Protein AF-A0A7C2DN35-F1 (afdb_monomer_lite)

Structure (mmCIF, N/CA/C/O backbone):
data_AF-A0A7C2DN35-F1
#
_entry.id   AF-A0A7C2DN35-F1
#
loop_
_atom_site.group_PDB
_atom_site.id
_atom_site.type_symbol
_atom_site.label_atom_id
_atom_site.label_alt_id
_atom_site.label_comp_id
_atom_site.label_asym_id
_atom_site.label_entity_id
_atom_site.label_seq_id
_atom_site.pdbx_PDB_ins_code
_atom_site.Cartn_x
_atom_site.Cartn_y
_atom_site.Cartn_z
_atom_site.occupancy
_atom_site.B_iso_or_equiv
_atom_site.auth_seq_id
_atom_site.auth_comp_id
_atom_site.auth_asym_id
_atom_site.auth_atom_id
_atom_site.pdbx_PDB_model_num
ATOM 1 N N . MET A 1 1 ? 2.350 -14.248 -41.687 1.00 39.69 1 MET A N 1
ATOM 2 C CA . MET A 1 1 ? 2.861 -15.627 -41.572 1.00 39.69 1 MET A CA 1
ATOM 3 C C . MET A 1 1 ? 2.164 -16.232 -40.367 1.00 39.69 1 MET A C 1
ATOM 5 O O . MET A 1 1 ? 2.491 -15.882 -39.244 1.00 39.69 1 MET A O 1
ATOM 9 N N . THR A 1 2 ? 1.083 -16.964 -40.611 1.00 34.59 2 THR A N 1
ATOM 10 C CA . THR A 1 2 ? 0.174 -17.483 -39.582 1.00 34.59 2 THR A CA 1
ATOM 11 C C . THR A 1 2 ? 0.666 -18.863 -39.174 1.00 34.59 2 THR A C 1
ATOM 13 O O . THR A 1 2 ? 0.793 -19.720 -40.046 1.00 34.59 2 THR A O 1
ATOM 16 N N . LEU A 1 3 ? 0.939 -19.092 -37.891 1.00 31.72 3 LEU A N 1
ATOM 17 C CA . LEU A 1 3 ? 1.198 -20.438 -37.389 1.00 31.72 3 LEU A CA 1
ATOM 18 C C . LEU A 1 3 ? 0.360 -20.682 -36.134 1.00 31.72 3 LEU A C 1
ATOM 20 O O . LEU A 1 3 ? 0.608 -20.112 -35.077 1.00 31.72 3 LEU A O 1
ATOM 24 N N . ALA A 1 4 ? -0.663 -21.513 -36.309 1.00 37.28 4 ALA A N 1
ATOM 25 C CA . ALA A 1 4 ? -1.450 -22.135 -35.261 1.00 37.28 4 ALA A CA 1
ATOM 26 C C . ALA A 1 4 ? -0.921 -23.559 -35.054 1.00 37.28 4 ALA A C 1
ATOM 28 O O . ALA A 1 4 ? -0.781 -24.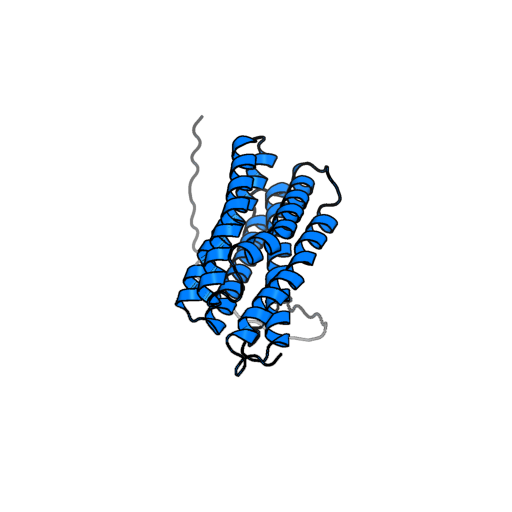285 -36.036 1.00 37.28 4 ALA A O 1
ATOM 29 N N . ILE A 1 5 ? -0.649 -23.962 -33.809 1.00 37.00 5 ILE A N 1
ATOM 30 C CA . ILE A 1 5 ? -0.391 -25.355 -33.392 1.00 37.00 5 ILE A CA 1
ATOM 31 C C . ILE A 1 5 ? -0.940 -25.459 -31.957 1.00 37.00 5 ILE A C 1
ATOM 33 O O . ILE A 1 5 ? -0.411 -24.827 -31.054 1.00 37.00 5 ILE A O 1
ATOM 37 N N . ALA A 1 6 ? -2.184 -25.904 -31.769 1.00 33.78 6 ALA A N 1
ATOM 38 C CA . ALA A 1 6 ? -2.652 -27.291 -31.640 1.00 33.78 6 ALA A CA 1
ATOM 39 C C . ALA A 1 6 ? -2.384 -27.903 -30.248 1.00 33.78 6 ALA A C 1
ATOM 41 O O . ALA A 1 6 ? -1.278 -28.302 -29.901 1.00 33.78 6 ALA A O 1
ATOM 42 N N . LEU A 1 7 ? -3.482 -27.960 -29.492 1.00 32.75 7 LEU A N 1
ATOM 43 C CA . LEU A 1 7 ? -3.724 -28.613 -28.210 1.00 32.75 7 LEU A CA 1
ATOM 44 C C . LEU A 1 7 ? -3.601 -30.144 -28.336 1.00 32.75 7 LEU A C 1
ATOM 46 O O . LEU A 1 7 ? -4.222 -30.730 -29.221 1.00 32.75 7 LEU A O 1
ATOM 50 N N . ALA A 1 8 ? -2.883 -30.795 -27.418 1.00 36.41 8 ALA A N 1
ATOM 51 C CA . ALA A 1 8 ? -2.932 -32.247 -27.244 1.00 36.41 8 ALA A CA 1
ATOM 52 C C . ALA A 1 8 ? -3.086 -32.596 -25.758 1.00 36.41 8 ALA A C 1
ATOM 54 O O . ALA A 1 8 ? -2.170 -32.438 -24.955 1.00 36.41 8 ALA A O 1
ATOM 55 N N . VAL A 1 9 ? -4.287 -33.061 -25.420 1.00 37.28 9 VAL A N 1
ATOM 56 C CA . VAL A 1 9 ? -4.646 -33.694 -24.150 1.00 37.28 9 VAL A CA 1
ATOM 57 C C . VAL A 1 9 ? -4.245 -35.165 -24.240 1.00 37.28 9 VAL A C 1
ATOM 59 O O . VAL A 1 9 ? -4.660 -35.850 -25.173 1.00 37.28 9 VAL A O 1
ATOM 62 N N . ALA A 1 10 ? -3.478 -35.666 -23.273 1.00 39.00 10 ALA A N 1
ATOM 63 C CA . ALA A 1 10 ? -3.228 -37.095 -23.113 1.00 39.00 10 ALA A CA 1
ATOM 64 C C . ALA A 1 10 ? -3.551 -37.516 -21.674 1.00 39.00 10 ALA A C 1
ATOM 66 O O . ALA A 1 10 ? -2.790 -37.282 -20.740 1.00 39.00 10 ALA A O 1
ATOM 67 N N . THR A 1 11 ? -4.717 -38.135 -21.513 1.00 36.72 11 THR A N 1
ATOM 68 C CA . THR A 1 11 ? -5.127 -38.893 -20.330 1.00 36.72 11 THR A CA 1
ATOM 69 C C . THR A 1 11 ? -4.455 -40.266 -20.345 1.00 36.72 11 THR A C 1
ATOM 71 O O . THR A 1 11 ? -4.638 -41.016 -21.305 1.00 36.72 11 THR A O 1
ATOM 74 N N . VAL A 1 12 ? -3.742 -40.634 -19.279 1.00 48.47 12 VAL A N 1
ATOM 75 C CA . VAL A 1 12 ? -3.287 -42.016 -19.050 1.00 48.47 12 VAL A CA 1
ATOM 76 C C . VAL A 1 12 ? -4.097 -42.610 -17.902 1.00 48.47 12 VAL A C 1
ATOM 78 O O . VAL A 1 12 ? -4.072 -42.108 -16.781 1.00 48.47 12 VAL A O 1
ATOM 81 N N . ALA A 1 13 ? -4.840 -43.669 -18.217 1.00 39.62 13 ALA A N 1
ATOM 82 C CA . ALA A 1 13 ? -5.620 -44.471 -17.286 1.00 39.62 13 ALA A CA 1
ATOM 83 C C . ALA A 1 13 ? -4.793 -45.646 -16.727 1.00 39.62 13 ALA A C 1
ATOM 85 O O . ALA A 1 13 ? -3.915 -46.190 -17.396 1.00 39.62 13 ALA A O 1
ATOM 86 N N . CYS A 1 14 ? -5.112 -46.023 -15.488 1.00 42.53 14 CYS A N 1
ATOM 87 C CA . CYS A 1 14 ? -4.499 -47.069 -14.672 1.00 42.53 14 CYS A CA 1
ATOM 88 C C . CYS A 1 14 ? -4.548 -48.479 -15.286 1.00 42.53 14 CYS A C 1
ATOM 90 O O . CYS A 1 14 ? -5.580 -48.876 -15.818 1.00 42.53 14 CYS A O 1
ATOM 92 N N . THR A 1 15 ? -3.513 -49.292 -15.039 1.00 46.72 15 THR A N 1
ATOM 93 C CA . THR A 1 15 ? -3.652 -50.745 -14.800 1.00 46.72 15 THR A CA 1
ATOM 94 C C . THR A 1 15 ? -2.605 -51.229 -13.784 1.00 46.72 15 THR A C 1
ATOM 96 O O . THR A 1 15 ? -1.533 -50.645 -13.647 1.00 46.72 15 THR A O 1
ATOM 99 N N . THR A 1 16 ? -2.968 -52.262 -13.023 1.00 46.28 16 THR A N 1
ATOM 100 C CA . THR A 1 16 ? -2.441 -52.631 -11.698 1.00 46.28 16 THR A CA 1
ATOM 101 C C . THR A 1 16 ? -1.697 -53.980 -11.698 1.00 46.28 16 THR A C 1
ATOM 103 O O . THR A 1 16 ? -2.095 -54.903 -12.401 1.00 46.28 16 THR A O 1
ATOM 106 N N . ASN A 1 17 ? -0.714 -54.084 -10.788 1.00 43.78 17 ASN A N 1
ATOM 107 C CA . ASN A 1 17 ? -0.115 -55.260 -10.120 1.00 43.78 17 ASN A CA 1
ATOM 108 C C . ASN A 1 17 ? 0.795 -56.250 -10.871 1.00 43.78 17 ASN A C 1
ATOM 110 O O . ASN A 1 17 ? 0.326 -57.031 -11.696 1.00 43.78 17 ASN A O 1
ATOM 114 N N . ARG A 1 18 ? 2.029 -56.407 -10.341 1.00 37.56 18 ARG A N 1
ATOM 115 C CA . ARG A 1 18 ? 2.554 -57.704 -9.848 1.00 37.56 18 ARG A CA 1
ATOM 116 C C . ARG A 1 18 ? 3.779 -57.552 -8.907 1.00 37.56 18 ARG A C 1
ATOM 118 O O . ARG A 1 18 ? 4.871 -57.263 -9.367 1.00 37.56 18 ARG A O 1
ATOM 125 N N . GLN A 1 19 ? 3.530 -57.787 -7.614 1.00 33.03 19 GLN A N 1
ATOM 126 C CA . GLN A 1 19 ? 4.278 -58.581 -6.611 1.00 33.03 19 GLN A CA 1
ATOM 127 C C . GLN A 1 19 ? 5.819 -58.475 -6.458 1.00 33.03 19 GLN A C 1
ATOM 129 O O . GLN A 1 19 ? 6.572 -58.907 -7.326 1.00 33.03 19 GLN A O 1
ATOM 134 N N . GLU A 1 20 ? 6.247 -58.032 -5.266 1.00 41.81 20 GLU A N 1
ATOM 135 C CA . GLU A 1 20 ? 7.616 -58.083 -4.706 1.00 41.81 20 GLU A CA 1
ATOM 136 C C . GLU A 1 20 ? 8.036 -59.480 -4.197 1.00 41.81 20 GLU A C 1
ATOM 138 O O . GLU A 1 20 ? 7.189 -60.356 -3.979 1.00 41.81 20 GLU A O 1
ATOM 143 N N . PRO A 1 21 ? 9.340 -59.647 -3.887 1.00 43.66 21 PRO A N 1
ATOM 144 C CA . PRO A 1 21 ? 9.711 -60.055 -2.526 1.00 43.66 21 PRO A CA 1
ATOM 145 C C . PRO A 1 21 ? 10.834 -59.205 -1.868 1.00 43.66 21 PRO A C 1
ATOM 147 O O . PRO A 1 21 ? 11.770 -58.765 -2.531 1.00 43.66 21 PRO A O 1
ATOM 150 N N . ALA A 1 22 ? 10.709 -59.042 -0.541 1.00 38.19 22 ALA A N 1
ATOM 151 C CA . ALA A 1 22 ? 11.622 -58.475 0.481 1.00 38.19 22 ALA A CA 1
ATOM 152 C C . ALA A 1 22 ? 12.998 -59.199 0.563 1.00 38.19 22 ALA A C 1
ATOM 154 O O . ALA A 1 22 ? 13.078 -60.338 0.109 1.00 38.19 22 ALA A O 1
ATOM 155 N N . GLU A 1 23 ? 14.126 -58.749 1.150 1.00 39.12 23 GLU A N 1
ATOM 156 C CA . GLU A 1 23 ? 14.655 -57.650 2.022 1.00 39.12 23 GLU A CA 1
ATOM 157 C C . GLU A 1 23 ? 16.230 -57.855 2.070 1.00 39.12 23 GLU A C 1
ATOM 159 O O . GLU A 1 23 ? 16.656 -58.790 1.380 1.00 39.12 23 GLU A O 1
ATOM 164 N N . PRO A 1 24 ? 17.149 -57.161 2.826 1.00 47.66 24 PRO A N 1
ATOM 165 C CA . PRO A 1 24 ? 16.999 -56.170 3.916 1.00 47.66 24 PRO A CA 1
ATOM 166 C C . PRO A 1 24 ? 17.965 -54.927 3.946 1.00 47.66 24 PRO A C 1
ATOM 168 O O . PRO A 1 24 ? 19.124 -54.980 3.552 1.00 47.66 24 PRO A O 1
ATOM 171 N N . THR A 1 25 ? 17.463 -53.851 4.573 1.00 40.34 25 THR A N 1
ATOM 172 C CA . THR A 1 25 ? 18.048 -52.906 5.572 1.00 40.34 25 THR A CA 1
ATOM 173 C C . THR A 1 25 ? 19.258 -51.946 5.347 1.00 40.34 25 THR A C 1
ATOM 175 O O . THR A 1 25 ? 20.335 -52.314 4.892 1.00 40.34 25 THR A O 1
ATOM 178 N N . MET A 1 26 ? 19.055 -50.736 5.915 1.00 38.28 26 MET A N 1
ATOM 179 C CA . MET A 1 26 ? 19.957 -49.656 6.391 1.00 38.28 26 MET A CA 1
ATOM 180 C C . MET A 1 26 ? 20.485 -48.579 5.420 1.00 38.28 26 MET A C 1
ATOM 182 O O . MET A 1 26 ? 21.446 -48.783 4.688 1.00 38.28 26 MET A O 1
ATOM 186 N N . GLY A 1 27 ? 19.972 -47.349 5.575 1.00 35.47 27 GLY A N 1
ATOM 187 C CA . GLY A 1 27 ? 20.627 -46.116 5.111 1.00 35.47 27 GLY A CA 1
ATOM 188 C C . GLY A 1 27 ? 19.701 -44.900 5.177 1.00 35.47 27 GLY A C 1
ATOM 189 O O . GLY A 1 27 ? 18.740 -44.829 4.425 1.00 35.47 27 GLY A O 1
ATOM 190 N N . GLY A 1 28 ? 19.953 -43.978 6.109 1.00 38.41 28 GLY A N 1
ATOM 191 C CA . GLY A 1 28 ? 19.084 -42.838 6.418 1.00 38.41 28 GLY A CA 1
ATOM 192 C C . GLY A 1 28 ? 19.007 -41.746 5.345 1.00 38.41 28 GLY A C 1
ATOM 193 O O . GLY A 1 28 ? 19.850 -41.652 4.458 1.00 38.41 28 GLY A O 1
ATOM 194 N N . GLY A 1 29 ? 18.008 -40.873 5.488 1.00 33.53 29 GLY A N 1
ATOM 195 C CA . GLY A 1 29 ? 17.899 -39.657 4.685 1.00 33.53 29 GLY A CA 1
ATOM 196 C C . GLY A 1 29 ? 16.502 -39.053 4.714 1.00 33.53 29 GLY A C 1
ATOM 197 O O . GLY A 1 29 ? 15.684 -39.352 3.852 1.00 33.53 29 GLY A O 1
ATOM 198 N N . MET A 1 30 ? 16.237 -38.206 5.711 1.00 48.53 30 MET A N 1
ATOM 199 C CA . MET A 1 30 ? 15.078 -37.311 5.763 1.00 48.53 30 MET A CA 1
ATOM 200 C C . MET A 1 30 ? 14.848 -36.627 4.404 1.00 48.53 30 MET A C 1
ATOM 202 O O . MET A 1 30 ? 15.672 -35.831 3.964 1.00 48.53 30 MET A O 1
ATOM 206 N N . THR A 1 31 ? 13.696 -36.874 3.783 1.00 41.03 31 THR A N 1
ATOM 207 C CA . THR A 1 31 ? 13.138 -36.030 2.716 1.00 41.03 31 THR A CA 1
ATOM 208 C C . THR A 1 31 ? 11.758 -35.553 3.152 1.00 41.03 31 THR A C 1
ATOM 210 O O . THR A 1 31 ? 10.723 -35.946 2.629 1.00 41.03 31 THR A O 1
ATOM 213 N N . GLY A 1 32 ? 11.750 -34.714 4.186 1.00 37.44 32 GLY A N 1
ATOM 214 C CA . GLY A 1 32 ? 10.645 -33.798 4.419 1.00 37.44 32 GLY A CA 1
ATOM 215 C C . GLY A 1 32 ? 10.948 -32.521 3.653 1.00 37.44 32 GLY A C 1
ATOM 216 O O . GLY A 1 32 ? 11.849 -31.778 4.035 1.00 37.44 32 GLY A O 1
ATOM 217 N N . THR A 1 33 ? 10.236 -32.278 2.558 1.00 44.12 33 THR A N 1
ATOM 218 C CA . THR A 1 33 ? 10.126 -30.939 1.975 1.00 44.12 33 THR A CA 1
ATOM 219 C C . THR A 1 33 ? 9.673 -29.997 3.095 1.00 44.12 33 THR A C 1
ATOM 221 O O . THR A 1 33 ? 8.678 -30.324 3.751 1.00 44.12 33 THR A O 1
ATOM 224 N N . PRO A 1 34 ? 10.350 -28.870 3.377 1.00 44.78 34 PRO A N 1
ATOM 225 C CA . PRO A 1 34 ? 9.808 -27.901 4.312 1.00 44.78 34 PRO A CA 1
ATOM 226 C C . PRO A 1 34 ? 8.532 -27.348 3.678 1.00 44.78 34 PRO A C 1
ATOM 228 O O . PRO A 1 34 ? 8.589 -26.602 2.702 1.00 44.78 34 PRO A O 1
ATOM 231 N N . GLY A 1 35 ? 7.376 -27.775 4.183 1.00 40.41 35 GLY A N 1
ATOM 232 C CA . GLY A 1 35 ? 6.135 -27.060 3.940 1.00 40.41 35 GLY A CA 1
ATOM 233 C C . GLY A 1 35 ? 6.315 -25.645 4.473 1.00 40.41 35 GLY A C 1
ATOM 234 O O . GLY A 1 35 ? 6.836 -25.471 5.578 1.00 40.41 35 GLY A O 1
ATOM 235 N N . ALA A 1 36 ? 5.933 -24.649 3.675 1.00 45.38 36 ALA A N 1
ATOM 236 C CA . ALA A 1 36 ? 5.800 -23.287 4.162 1.00 45.38 36 ALA A CA 1
ATOM 237 C C . ALA A 1 36 ? 4.999 -23.326 5.479 1.00 45.38 36 ALA A C 1
ATOM 239 O O . ALA A 1 36 ? 3.971 -24.014 5.529 1.00 45.38 36 ALA A O 1
ATOM 240 N N . PRO A 1 37 ? 5.481 -22.691 6.562 1.00 41.66 37 PRO A N 1
ATOM 241 C CA . PRO A 1 37 ? 4.726 -22.665 7.801 1.00 41.66 37 PRO A CA 1
ATOM 242 C C . PRO A 1 37 ? 3.348 -22.048 7.519 1.00 41.66 37 PRO A C 1
ATOM 244 O O . PRO A 1 37 ? 3.260 -21.103 6.731 1.00 41.66 37 PRO A O 1
ATOM 247 N N . PRO A 1 38 ? 2.267 -22.575 8.118 1.00 41.31 38 PRO A N 1
ATOM 248 C CA . PRO A 1 38 ? 0.965 -21.945 7.991 1.00 41.31 38 PRO A CA 1
ATOM 249 C C . PRO A 1 38 ? 1.078 -20.509 8.504 1.00 41.31 38 PRO A C 1
ATOM 251 O O . PRO A 1 38 ? 1.662 -20.284 9.571 1.00 41.31 38 PRO A O 1
ATOM 254 N N . ALA A 1 39 ? 0.523 -19.553 7.753 1.00 45.56 39 ALA A N 1
ATOM 255 C CA . ALA A 1 39 ? 0.281 -18.207 8.254 1.00 45.56 39 ALA A CA 1
ATOM 256 C C . ALA A 1 39 ? -0.478 -18.369 9.574 1.00 45.56 39 ALA A C 1
ATOM 258 O O . ALA A 1 39 ? -1.611 -18.851 9.608 1.00 45.56 39 ALA A O 1
ATOM 259 N N . THR A 1 40 ? 0.212 -18.125 10.684 1.00 43.09 40 THR A N 1
ATOM 260 C CA . THR A 1 40 ? -0.360 -18.347 12.005 1.00 43.09 40 THR A CA 1
ATOM 261 C C . THR A 1 40 ? -1.402 -17.257 12.169 1.00 43.09 40 THR A C 1
ATOM 263 O O . THR A 1 40 ? -1.048 -16.083 12.178 1.00 43.09 40 THR A O 1
ATOM 266 N N . SER A 1 41 ? -2.681 -17.630 12.221 1.00 49.09 41 SER A N 1
ATOM 267 C CA . SER A 1 41 ? -3.771 -16.692 12.475 1.00 49.09 41 SER A CA 1
ATOM 268 C C . SER A 1 41 ? -3.535 -16.072 13.849 1.00 49.09 41 SER A C 1
ATOM 270 O O . SER A 1 41 ? -3.797 -16.705 14.874 1.00 49.09 41 SER A O 1
ATOM 272 N N . VAL A 1 42 ? -2.944 -14.880 13.879 1.00 55.56 42 VAL A N 1
ATOM 273 C CA . VAL A 1 42 ? -2.728 -14.158 15.127 1.00 55.56 42 VAL A CA 1
ATOM 274 C C . VAL A 1 42 ? -4.105 -13.758 15.639 1.00 55.56 42 VAL A C 1
ATOM 276 O O . VAL A 1 42 ? -4.846 -13.074 14.935 1.00 55.56 42 VAL A O 1
ATOM 279 N N . ASP A 1 43 ? -4.470 -14.221 16.837 1.00 61.28 43 ASP A N 1
ATOM 280 C CA . ASP A 1 43 ? -5.707 -13.793 17.485 1.00 61.28 43 ASP A CA 1
ATOM 281 C C . ASP A 1 43 ? -5.563 -12.331 17.901 1.00 61.28 43 ASP A C 1
ATOM 283 O O . ASP A 1 43 ? -5.043 -11.994 18.971 1.00 61.28 43 ASP A O 1
ATOM 287 N N . LEU A 1 44 ? -6.014 -11.455 17.009 1.00 63.31 44 LEU A N 1
ATOM 288 C CA . LEU A 1 44 ? -5.970 -10.022 17.217 1.00 63.31 44 LEU A CA 1
ATOM 289 C C . LEU A 1 44 ? -6.808 -9.598 18.417 1.00 63.31 44 LEU A C 1
ATOM 291 O O . LEU A 1 44 ? -6.551 -8.526 18.938 1.00 63.31 44 LEU A O 1
ATOM 295 N N . ALA A 1 45 ? -7.745 -10.412 18.917 1.00 59.28 45 ALA A N 1
ATOM 296 C CA . ALA A 1 45 ? -8.578 -10.063 20.067 1.00 59.28 45 ALA A CA 1
ATOM 297 C C . ALA A 1 45 ? -7.818 -10.005 21.411 1.00 59.28 45 ALA A C 1
ATOM 299 O O . ALA A 1 45 ? -8.433 -9.727 22.440 1.00 59.28 45 ALA A O 1
ATOM 300 N N . SER A 1 46 ? -6.502 -10.246 21.428 1.00 57.19 46 SER A N 1
ATOM 301 C CA . SER A 1 46 ? -5.674 -10.279 22.637 1.00 57.19 46 SER A CA 1
ATOM 302 C C . SER A 1 46 ? -4.874 -8.982 22.877 1.00 57.19 46 SER A C 1
ATOM 304 O O . SER A 1 46 ? -3.663 -8.947 22.731 1.00 57.19 46 SER A O 1
ATOM 306 N N . GLY A 1 47 ? -5.515 -7.899 23.331 1.00 68.75 47 GLY A N 1
ATOM 307 C CA . GLY A 1 47 ? -4.809 -6.699 23.824 1.00 68.75 47 GLY A CA 1
ATOM 308 C C . GLY A 1 47 ? -4.183 -5.789 22.746 1.00 68.75 47 GLY A C 1
ATOM 309 O O . GLY A 1 47 ? -3.899 -6.198 21.621 1.00 68.75 47 GLY A O 1
ATOM 310 N N . GLY A 1 48 ? -3.949 -4.519 23.094 1.00 79.94 48 GLY A N 1
ATOM 311 C CA . GLY A 1 48 ? -3.407 -3.495 22.189 1.00 79.94 48 GLY A CA 1
ATOM 312 C C . GLY A 1 48 ? -2.003 -3.814 21.649 1.00 79.94 48 GLY A C 1
ATOM 313 O O . GLY A 1 48 ? -1.802 -3.762 20.433 1.00 79.94 48 GLY A O 1
ATOM 314 N N . PRO A 1 49 ? -1.035 -4.225 22.495 1.00 85.94 49 PRO A N 1
ATOM 315 C CA . PRO A 1 49 ? 0.308 -4.573 22.032 1.00 85.94 49 PRO A CA 1
ATOM 316 C C . PRO A 1 49 ? 0.364 -5.771 21.074 1.00 85.94 49 PRO A C 1
ATOM 318 O O . PRO A 1 49 ? 1.191 -5.768 20.162 1.00 85.94 49 PRO A O 1
ATOM 321 N N . ALA A 1 50 ? -0.491 -6.789 21.243 1.00 86.06 50 ALA A N 1
ATOM 322 C CA . ALA A 1 50 ? -0.494 -7.937 20.332 1.00 86.06 50 ALA A CA 1
ATOM 323 C C . ALA A 1 50 ? -1.108 -7.567 18.976 1.00 86.06 50 ALA A C 1
ATOM 325 O O . ALA A 1 50 ? -0.545 -7.923 17.942 1.00 86.06 50 ALA A O 1
ATOM 326 N N . LEU A 1 51 ? -2.193 -6.779 18.971 1.00 88.25 51 LEU A N 1
ATOM 327 C CA . LEU A 1 51 ? -2.756 -6.199 17.748 1.00 88.25 51 LEU A CA 1
ATOM 328 C C . LEU A 1 51 ? -1.698 -5.390 16.985 1.00 88.25 51 LEU A C 1
ATOM 330 O O . LEU A 1 51 ? -1.511 -5.592 15.787 1.00 88.25 51 LEU A O 1
ATOM 334 N N . GLN A 1 52 ? -0.967 -4.512 17.677 1.00 91.19 52 GLN A N 1
ATOM 335 C CA . GLN A 1 52 ? 0.101 -3.715 17.071 1.00 91.19 52 GLN A CA 1
ATOM 336 C C . GLN A 1 52 ? 1.199 -4.594 16.459 1.00 91.19 52 GLN A C 1
ATOM 338 O O . GLN A 1 52 ? 1.634 -4.338 15.334 1.00 91.19 52 GLN A O 1
ATOM 343 N N . GLN A 1 53 ? 1.651 -5.631 17.171 1.00 92.88 53 GLN A N 1
ATOM 344 C CA . GLN A 1 53 ? 2.678 -6.556 16.677 1.00 92.88 53 GLN A CA 1
ATOM 345 C C . GLN A 1 53 ? 2.205 -7.324 15.443 1.00 92.88 53 GLN A C 1
ATOM 347 O O . GLN A 1 53 ? 2.945 -7.439 14.467 1.00 92.88 53 GLN A O 1
ATOM 352 N N . ALA A 1 54 ? 0.966 -7.806 15.461 1.00 92.12 54 ALA A N 1
ATOM 353 C CA . ALA A 1 54 ? 0.386 -8.546 14.354 1.00 92.12 54 ALA A CA 1
ATOM 354 C C . ALA A 1 54 ? 0.200 -7.674 13.106 1.00 92.12 54 ALA A C 1
ATOM 356 O O . ALA A 1 54 ? 0.604 -8.069 12.015 1.00 92.12 54 ALA A O 1
ATOM 357 N N . LEU A 1 55 ? -0.339 -6.460 13.271 1.00 94.94 55 LEU A N 1
ATOM 358 C CA . LEU A 1 55 ? -0.448 -5.487 12.183 1.00 94.94 55 LEU A CA 1
ATOM 359 C C . LEU A 1 55 ? 0.931 -5.112 11.639 1.00 94.94 55 LEU A C 1
ATOM 361 O O . LEU A 1 55 ? 1.102 -5.027 10.428 1.00 94.94 55 LEU A O 1
ATOM 365 N N . THR A 1 56 ? 1.928 -4.939 12.512 1.00 96.88 56 THR A N 1
ATOM 366 C CA . THR A 1 56 ? 3.307 -4.668 12.084 1.00 96.88 56 THR A CA 1
ATOM 367 C C . THR A 1 56 ? 3.838 -5.802 11.213 1.00 96.88 56 THR A C 1
ATOM 369 O O . THR A 1 56 ? 4.360 -5.534 10.135 1.00 96.88 56 THR A O 1
ATOM 372 N N . ALA A 1 57 ? 3.681 -7.054 11.650 1.00 97.06 57 ALA A N 1
ATOM 373 C CA . ALA A 1 57 ? 4.140 -8.217 10.900 1.00 97.06 57 ALA A CA 1
ATOM 374 C C . ALA A 1 57 ? 3.463 -8.308 9.525 1.00 97.06 57 ALA A C 1
ATOM 376 O O . ALA A 1 57 ? 4.160 -8.399 8.517 1.00 97.06 57 ALA A O 1
ATOM 377 N N . LEU A 1 58 ? 2.130 -8.203 9.478 1.00 98.06 58 LEU A N 1
ATOM 378 C CA . LEU A 1 58 ? 1.374 -8.283 8.228 1.00 98.06 58 LEU A CA 1
ATOM 379 C C . LEU A 1 58 ? 1.749 -7.165 7.253 1.00 98.06 58 LEU A C 1
ATOM 381 O O . LEU A 1 58 ? 1.976 -7.446 6.082 1.00 98.06 58 LEU A O 1
ATOM 385 N N . LEU A 1 59 ? 1.851 -5.920 7.726 1.00 97.88 59 LEU A N 1
ATOM 386 C CA . LEU A 1 59 ? 2.175 -4.766 6.886 1.00 97.88 59 LEU A CA 1
ATOM 387 C C . LEU A 1 59 ? 3.629 -4.794 6.391 1.00 97.88 59 LEU A C 1
ATOM 389 O O . LEU A 1 59 ? 3.893 -4.464 5.238 1.00 97.88 59 LEU A O 1
ATOM 393 N N . GLN A 1 60 ? 4.585 -5.209 7.227 1.00 98.25 60 GLN A N 1
ATOM 394 C CA . GLN A 1 60 ? 5.974 -5.377 6.785 1.00 98.25 60 GLN A CA 1
ATOM 395 C C . GLN A 1 60 ? 6.110 -6.497 5.760 1.00 98.25 60 GLN A C 1
ATOM 397 O O . GLN A 1 60 ? 6.787 -6.324 4.749 1.00 98.25 60 GLN A O 1
ATOM 402 N N . GLU A 1 61 ? 5.465 -7.635 6.011 1.00 98.25 61 GLU A N 1
ATOM 403 C CA . GLU A 1 61 ? 5.434 -8.742 5.062 1.00 98.25 61 GLU A CA 1
ATOM 404 C C . GLU A 1 61 ? 4.789 -8.312 3.740 1.00 98.25 61 GLU A C 1
ATOM 406 O O . GLU A 1 61 ? 5.340 -8.614 2.685 1.00 98.25 61 GLU A O 1
ATOM 411 N N . HIS A 1 62 ? 3.704 -7.533 3.789 1.00 98.19 62 HIS A N 1
ATOM 412 C CA . HIS A 1 62 ? 3.067 -6.952 2.610 1.00 98.19 62 HIS A CA 1
ATOM 413 C C . HIS A 1 62 ? 4.061 -6.172 1.746 1.00 98.19 62 HIS A C 1
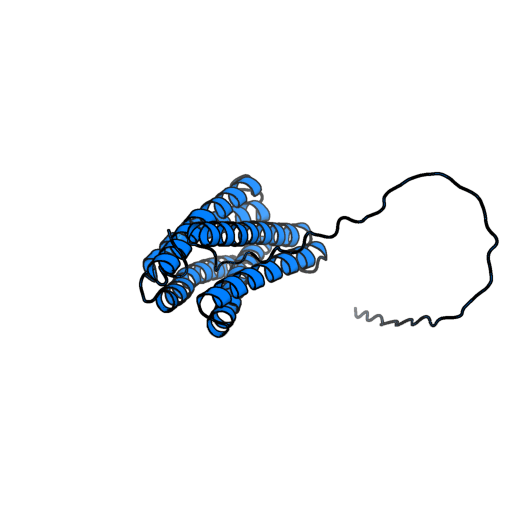ATOM 415 O O . HIS A 1 62 ? 4.158 -6.408 0.542 1.00 98.19 62 HIS A O 1
ATOM 421 N N . GLU A 1 63 ? 4.839 -5.281 2.368 1.00 98.38 63 GLU A N 1
ATOM 422 C CA . GLU A 1 63 ? 5.809 -4.454 1.652 1.00 98.38 63 GLU A CA 1
ATOM 423 C C . GLU A 1 63 ? 6.932 -5.293 1.037 1.00 98.38 63 GLU A C 1
ATOM 425 O O . GLU A 1 63 ? 7.262 -5.138 -0.140 1.00 98.38 63 GLU A O 1
ATOM 430 N N . TYR A 1 64 ? 7.482 -6.252 1.786 1.00 98.56 64 TYR A N 1
ATOM 431 C CA . TYR A 1 64 ? 8.510 -7.138 1.243 1.00 98.56 64 TYR A CA 1
ATOM 432 C C . TYR A 1 64 ? 7.979 -8.017 0.104 1.00 98.56 64 TYR A C 1
ATOM 434 O O . TYR A 1 64 ? 8.665 -8.174 -0.907 1.00 98.56 64 TYR A O 1
ATOM 442 N N . LEU A 1 65 ? 6.763 -8.559 0.220 1.00 98.50 65 LEU A N 1
ATOM 443 C CA . LEU A 1 65 ? 6.128 -9.345 -0.840 1.00 98.50 65 LEU A CA 1
ATOM 444 C C . LEU A 1 65 ? 5.858 -8.498 -2.089 1.00 98.50 65 LEU A C 1
ATOM 446 O O . LEU A 1 65 ? 6.091 -8.973 -3.203 1.00 98.50 65 LEU A O 1
ATOM 450 N N . ALA A 1 66 ? 5.457 -7.235 -1.924 1.00 97.62 66 ALA A N 1
ATOM 451 C CA . ALA A 1 66 ? 5.304 -6.293 -3.028 1.00 97.62 66 ALA A CA 1
ATOM 452 C C . ALA A 1 66 ? 6.643 -6.023 -3.734 1.00 97.62 66 ALA A C 1
ATOM 454 O O . ALA A 1 66 ? 6.728 -6.135 -4.959 1.00 97.62 66 ALA A O 1
ATOM 455 N N . GLY A 1 67 ? 7.714 -5.763 -2.977 1.00 97.31 67 GLY A N 1
ATOM 456 C CA . GLY A 1 67 ? 9.061 -5.590 -3.526 1.00 97.31 67 GLY A CA 1
ATOM 457 C C . GLY A 1 67 ? 9.584 -6.836 -4.254 1.00 97.31 67 GLY A C 1
ATOM 458 O O . GLY A 1 67 ? 10.201 -6.727 -5.321 1.00 97.31 67 GLY A O 1
ATOM 459 N N . ILE A 1 68 ? 9.293 -8.034 -3.731 1.00 97.94 68 ILE A N 1
ATOM 460 C CA . ILE A 1 68 ? 9.609 -9.305 -4.396 1.00 97.94 68 ILE A CA 1
ATOM 461 C C . ILE A 1 68 ? 8.825 -9.417 -5.706 1.00 97.94 68 ILE A C 1
ATOM 463 O O . ILE A 1 68 ? 9.433 -9.695 -6.737 1.00 97.94 68 ILE A O 1
ATOM 467 N N . ALA A 1 69 ? 7.514 -9.163 -5.704 1.00 97.31 69 ALA A N 1
ATOM 468 C CA . ALA A 1 69 ? 6.690 -9.229 -6.909 1.00 97.31 69 ALA A CA 1
ATOM 469 C C . ALA A 1 69 ? 7.176 -8.251 -7.992 1.00 97.31 69 ALA A C 1
ATOM 471 O O . ALA A 1 69 ? 7.333 -8.654 -9.145 1.00 97.31 69 ALA A O 1
ATOM 472 N N . VAL A 1 70 ? 7.510 -7.007 -7.630 1.00 96.44 70 VAL A N 1
ATOM 473 C CA . VAL A 1 70 ? 8.131 -6.029 -8.544 1.00 96.44 70 VAL A CA 1
ATOM 474 C C . VAL A 1 70 ? 9.436 -6.578 -9.118 1.00 96.44 70 VAL A C 1
ATOM 476 O O . VAL A 1 70 ? 9.607 -6.615 -10.336 1.00 96.44 70 VAL A O 1
ATOM 479 N N . SER A 1 71 ? 10.337 -7.060 -8.260 1.00 96.25 71 SER A N 1
ATOM 480 C CA . SER A 1 71 ? 11.646 -7.574 -8.679 1.00 96.25 71 SER A CA 1
ATOM 481 C C . SER A 1 71 ? 11.519 -8.775 -9.619 1.00 96.25 71 SER A C 1
ATOM 483 O O . SER A 1 71 ? 12.202 -8.832 -10.641 1.00 96.25 71 SER A O 1
ATOM 485 N N . GLN A 1 72 ? 10.614 -9.715 -9.324 1.00 97.06 72 GLN A N 1
ATOM 486 C CA . GLN A 1 72 ? 10.348 -10.859 -10.200 1.00 97.06 72 GLN A CA 1
ATOM 487 C C . GLN A 1 72 ? 9.698 -10.427 -11.517 1.00 97.06 72 GLN A C 1
ATOM 489 O O . GLN A 1 72 ? 10.065 -10.945 -12.571 1.00 97.06 72 GLN A O 1
ATOM 494 N N . GLY A 1 73 ? 8.777 -9.462 -11.478 1.00 95.19 73 GLY A N 1
ATOM 495 C CA . GLY A 1 73 ? 8.126 -8.918 -12.667 1.00 95.19 73 GLY A CA 1
ATOM 496 C C . GLY A 1 73 ? 9.110 -8.233 -13.615 1.00 95.19 73 GLY A C 1
ATOM 497 O O . GLY A 1 73 ? 9.029 -8.437 -14.824 1.00 95.19 73 GLY A O 1
ATOM 498 N N . VAL A 1 74 ? 10.071 -7.478 -13.077 1.00 95.56 74 VAL A N 1
ATOM 499 C CA . VAL A 1 74 ? 11.122 -6.810 -13.861 1.00 95.56 74 VAL A CA 1
ATOM 500 C C . VAL A 1 74 ? 12.150 -7.813 -14.388 1.00 95.56 74 VAL A C 1
ATOM 502 O O . VAL A 1 74 ? 12.494 -7.771 -15.566 1.00 95.56 74 VAL A O 1
ATOM 505 N N . ALA A 1 75 ? 12.624 -8.737 -13.546 1.00 95.88 75 ALA A N 1
ATOM 506 C CA . ALA A 1 75 ? 13.691 -9.667 -13.917 1.00 95.88 75 ALA A CA 1
ATOM 507 C C . ALA A 1 75 ? 13.228 -10.802 -14.846 1.00 95.88 75 ALA A C 1
ATOM 509 O O . ALA A 1 75 ? 13.983 -11.224 -15.720 1.00 95.88 75 ALA A O 1
ATOM 510 N N . ASN A 1 76 ? 12.006 -11.312 -14.654 1.00 96.25 76 ASN A N 1
ATOM 511 C CA . ASN A 1 76 ? 11.508 -12.510 -15.339 1.00 96.25 76 ASN A CA 1
ATOM 512 C C . ASN A 1 76 ? 10.268 -12.254 -16.213 1.00 96.25 76 ASN A C 1
ATOM 514 O O . ASN A 1 76 ? 9.896 -13.118 -17.005 1.00 96.25 76 ASN A O 1
ATOM 518 N N . GLY A 1 77 ? 9.632 -11.084 -16.099 1.00 92.88 77 GLY A N 1
ATOM 519 C CA . GLY A 1 77 ? 8.380 -10.752 -16.782 1.00 92.88 77 GLY A CA 1
ATOM 520 C C . GLY A 1 77 ? 7.126 -11.117 -15.976 1.00 92.88 77 GLY A C 1
ATOM 521 O O . GLY A 1 77 ? 7.137 -12.019 -15.135 1.00 92.88 77 GLY A O 1
ATOM 522 N N . LEU A 1 78 ? 6.018 -10.424 -16.263 1.00 90.56 78 LEU A N 1
ATOM 523 C CA . LEU A 1 78 ? 4.735 -10.566 -15.549 1.00 90.56 78 LEU A CA 1
ATOM 524 C C . LEU A 1 78 ? 4.009 -11.896 -15.819 1.00 90.56 78 LEU A C 1
ATOM 526 O O . LEU A 1 78 ? 3.144 -12.290 -15.048 1.00 90.56 78 LEU A O 1
ATOM 530 N N . ASP A 1 79 ? 4.371 -12.610 -16.885 1.00 92.12 79 ASP A N 1
ATOM 531 C CA . ASP A 1 79 ? 3.816 -13.938 -17.186 1.00 92.12 79 ASP A CA 1
ATOM 532 C C . ASP A 1 79 ? 4.667 -15.079 -16.596 1.00 92.12 79 ASP A C 1
ATOM 534 O O . ASP A 1 79 ? 4.370 -16.256 -16.804 1.00 92.12 79 ASP A O 1
ATOM 538 N N . SER A 1 80 ? 5.751 -14.752 -15.880 1.00 97.12 80 SER A N 1
ATOM 539 C CA . SER A 1 80 ? 6.666 -15.755 -15.333 1.00 97.12 80 SER A CA 1
ATOM 540 C C . SER A 1 80 ? 6.075 -16.489 -14.121 1.00 97.12 80 SER A C 1
ATOM 542 O O . SER A 1 80 ? 5.383 -15.874 -13.302 1.00 97.12 80 SER A O 1
ATOM 544 N N . PRO A 1 81 ? 6.403 -17.781 -13.926 1.00 98.00 81 PRO A N 1
ATOM 545 C CA . PRO A 1 81 ? 6.025 -18.512 -12.715 1.00 98.00 81 PRO A CA 1
ATOM 546 C C . PRO A 1 81 ? 6.519 -17.847 -11.421 1.00 98.00 81 PRO A C 1
ATOM 548 O O . PRO A 1 81 ? 5.854 -17.921 -10.393 1.00 98.00 81 PRO A O 1
ATOM 551 N N . GLN A 1 82 ? 7.675 -17.179 -11.462 1.00 97.88 82 GLN A N 1
ATOM 552 C CA . GLN A 1 82 ? 8.263 -16.474 -10.322 1.00 97.88 82 GLN A CA 1
ATOM 553 C C . GLN A 1 82 ? 7.429 -15.257 -9.925 1.00 97.88 82 GLN A C 1
ATOM 555 O O . GLN A 1 82 ? 7.166 -15.057 -8.740 1.00 97.88 82 GLN A O 1
ATOM 560 N N . PHE A 1 83 ? 6.997 -14.459 -10.907 1.00 96.44 83 PHE A N 1
ATOM 561 C CA . PHE A 1 83 ? 6.087 -13.349 -10.651 1.00 96.44 83 PHE A CA 1
ATOM 562 C C . PHE A 1 83 ? 4.741 -13.853 -10.131 1.00 96.44 83 PHE A C 1
ATOM 564 O O . PHE A 1 83 ? 4.249 -13.327 -9.141 1.00 96.44 83 PHE A O 1
ATOM 571 N N . GLN A 1 84 ? 4.172 -14.893 -10.748 1.00 97.00 84 GLN A N 1
ATOM 572 C CA . GLN A 1 84 ? 2.886 -15.456 -10.325 1.00 97.00 84 GLN A CA 1
ATOM 573 C C . GLN A 1 84 ? 2.926 -15.953 -8.877 1.00 97.00 84 GLN A C 1
ATOM 575 O O . GLN A 1 84 ? 2.042 -15.607 -8.100 1.00 97.00 84 GLN A O 1
ATOM 580 N N . ALA A 1 85 ? 3.978 -16.678 -8.487 1.00 98.25 85 ALA A N 1
ATOM 581 C CA . ALA A 1 85 ? 4.155 -17.128 -7.108 1.00 98.25 85 ALA A CA 1
ATOM 582 C C . ALA A 1 85 ? 4.305 -15.954 -6.121 1.00 98.25 85 ALA A C 1
ATOM 584 O O . ALA A 1 85 ? 3.735 -15.982 -5.032 1.00 98.25 85 ALA A O 1
ATOM 585 N N . ALA A 1 86 ? 5.040 -14.902 -6.497 1.00 97.62 86 ALA A N 1
ATOM 586 C CA . ALA A 1 86 ? 5.175 -13.704 -5.668 1.00 97.62 86 ALA A CA 1
ATOM 587 C C . ALA A 1 86 ? 3.850 -12.928 -5.539 1.00 97.62 86 ALA A C 1
ATOM 589 O O . ALA A 1 86 ? 3.507 -12.472 -4.451 1.00 97.62 86 ALA A O 1
ATOM 590 N N . ALA A 1 87 ? 3.091 -12.809 -6.630 1.00 96.19 87 ALA A N 1
ATOM 591 C CA . ALA A 1 87 ? 1.784 -12.163 -6.649 1.00 96.19 87 ALA A CA 1
ATOM 592 C C . ALA A 1 87 ? 0.742 -12.947 -5.833 1.00 96.19 87 ALA A C 1
ATOM 594 O O . ALA A 1 87 ? -0.059 -12.339 -5.130 1.00 96.19 87 ALA A O 1
ATOM 595 N N . GLU A 1 88 ? 0.775 -14.282 -5.880 1.00 97.81 88 GLU A N 1
ATOM 596 C CA . GLU A 1 88 ? -0.073 -15.142 -5.050 1.00 97.81 88 GLU A CA 1
ATOM 597 C C . GLU A 1 88 ? 0.235 -14.956 -3.560 1.00 97.81 88 GLU A C 1
ATOM 599 O O . GLU A 1 88 ? -0.682 -14.761 -2.765 1.00 97.81 88 GLU A O 1
ATOM 604 N N . ALA A 1 89 ? 1.518 -14.939 -3.181 1.00 98.44 89 ALA A N 1
ATOM 605 C CA . ALA A 1 89 ? 1.922 -14.686 -1.800 1.00 98.44 89 ALA A CA 1
ATOM 606 C C . ALA A 1 89 ? 1.482 -13.291 -1.320 1.00 98.44 89 ALA A C 1
ATOM 608 O O . ALA A 1 89 ? 0.927 -13.162 -0.228 1.00 98.44 89 ALA A O 1
ATOM 609 N N . LEU A 1 90 ? 1.664 -12.258 -2.152 1.00 98.19 90 LEU A N 1
ATOM 610 C CA . LEU A 1 90 ? 1.179 -10.906 -1.865 1.00 98.19 90 LEU A CA 1
ATOM 611 C C . LEU A 1 90 ? -0.346 -10.879 -1.685 1.00 98.19 90 LEU A C 1
ATOM 613 O O . LEU A 1 90 ? -0.832 -10.299 -0.719 1.00 98.19 90 LEU A O 1
ATOM 617 N N . GLY A 1 91 ? -1.095 -11.547 -2.566 1.00 97.38 91 GLY A N 1
ATOM 618 C CA . GLY A 1 91 ? -2.552 -11.656 -2.469 1.00 97.38 91 GLY A CA 1
ATOM 619 C C . GLY A 1 91 ? -3.016 -12.382 -1.203 1.00 97.38 91 GLY A C 1
ATOM 620 O O . GLY A 1 91 ? -3.960 -11.943 -0.550 1.00 97.38 91 GLY A O 1
ATOM 621 N N . ALA A 1 92 ? -2.322 -13.447 -0.797 1.00 98.25 92 ALA A N 1
ATOM 622 C CA . ALA A 1 92 ? -2.606 -14.142 0.458 1.00 98.25 92 ALA A CA 1
ATOM 623 C C . ALA A 1 92 ? -2.377 -13.236 1.682 1.00 98.25 92 ALA A C 1
ATOM 625 O O . ALA A 1 92 ? -3.187 -13.232 2.609 1.00 98.25 92 ALA A O 1
ATOM 626 N N . ASN A 1 93 ? -1.320 -12.420 1.675 1.00 98.50 93 ASN A N 1
ATOM 627 C CA . ASN A 1 93 ? -1.084 -11.435 2.729 1.00 98.50 93 ASN A CA 1
ATOM 628 C C . ASN A 1 93 ? -2.128 -10.291 2.705 1.00 98.50 93 ASN A C 1
ATOM 630 O O . ASN A 1 93 ? -2.616 -9.900 3.765 1.00 98.50 93 ASN A O 1
ATOM 634 N N . SER A 1 94 ? -2.559 -9.815 1.527 1.00 97.94 94 SER A N 1
ATOM 635 C CA . SER A 1 94 ? -3.694 -8.882 1.395 1.00 97.94 94 SER A CA 1
ATOM 636 C C . SER A 1 94 ? -4.977 -9.439 2.012 1.00 97.94 94 SER A C 1
ATOM 638 O O . SER A 1 94 ? -5.689 -8.714 2.709 1.00 97.94 94 SER A O 1
ATOM 640 N N . GLN A 1 95 ? -5.260 -10.728 1.801 1.00 97.81 95 GLN A N 1
ATOM 641 C CA . GLN A 1 95 ? -6.391 -11.399 2.438 1.00 97.81 95 GLN A CA 1
ATOM 642 C C . GLN A 1 95 ? -6.221 -11.449 3.962 1.00 97.81 95 GLN A C 1
ATOM 644 O O . GLN A 1 95 ? -7.158 -11.122 4.681 1.00 97.81 95 GLN A O 1
ATOM 649 N N . ALA A 1 96 ? -5.027 -11.766 4.467 1.00 97.25 96 ALA A N 1
ATOM 650 C CA . ALA A 1 96 ? -4.765 -11.771 5.907 1.00 97.25 96 ALA A CA 1
ATOM 651 C C . ALA A 1 96 ? -4.953 -10.381 6.551 1.00 97.25 96 ALA A C 1
ATOM 653 O O . ALA A 1 96 ? -5.468 -10.278 7.664 1.00 97.25 96 ALA A O 1
ATOM 654 N N . LEU A 1 97 ? -4.600 -9.299 5.848 1.00 96.56 97 LEU A N 1
ATOM 655 C CA . LEU A 1 97 ? -4.910 -7.929 6.273 1.00 96.56 97 LEU A CA 1
ATOM 656 C C . LEU A 1 97 ? -6.424 -7.650 6.270 1.00 96.56 97 LEU A C 1
ATOM 658 O O . LEU A 1 97 ? -6.934 -7.021 7.195 1.00 96.56 97 LEU A O 1
ATOM 662 N N . ALA A 1 98 ? -7.159 -8.134 5.267 1.00 96.38 98 ALA A N 1
ATOM 663 C CA . ALA A 1 98 ? -8.615 -8.004 5.227 1.00 96.38 98 ALA A CA 1
ATOM 664 C C . ALA A 1 98 ? -9.297 -8.770 6.375 1.00 96.38 98 ALA A C 1
ATOM 666 O O . ALA A 1 98 ? -10.212 -8.243 7.010 1.00 96.38 98 ALA A O 1
ATOM 667 N N . ASP A 1 99 ? -8.811 -9.971 6.691 1.00 95.25 99 ASP A N 1
ATOM 668 C CA . ASP A 1 99 ? -9.284 -10.788 7.812 1.00 95.25 99 ASP A CA 1
ATOM 669 C C . ASP A 1 99 ? -8.968 -10.115 9.157 1.00 95.25 99 ASP A C 1
ATOM 671 O O . ASP A 1 99 ? -9.795 -10.113 10.073 1.00 95.25 99 ASP A O 1
ATOM 675 N N . ALA A 1 100 ? -7.803 -9.465 9.262 1.00 93.44 100 ALA A N 1
ATOM 676 C CA . ALA A 1 100 ? -7.447 -8.650 10.417 1.00 93.44 100 ALA A CA 1
ATOM 677 C C . ALA A 1 100 ? -8.452 -7.508 10.633 1.00 93.44 100 ALA A C 1
ATOM 679 O O . ALA A 1 100 ? -8.967 -7.345 11.741 1.00 93.44 100 ALA A O 1
ATOM 680 N N . VAL A 1 101 ? -8.796 -6.767 9.575 1.00 94.06 101 VAL A N 1
ATOM 681 C CA . VAL A 1 101 ? -9.835 -5.723 9.618 1.00 94.06 101 VAL A CA 1
ATOM 682 C C . VAL A 1 101 ? -11.199 -6.310 9.995 1.00 94.06 101 VAL A C 1
ATOM 684 O O . VAL A 1 101 ? -11.885 -5.754 10.857 1.00 94.06 101 VAL A O 1
ATOM 687 N N . ALA A 1 102 ? -11.578 -7.452 9.414 1.00 94.00 102 ALA A N 1
ATOM 688 C CA . ALA A 1 102 ? -12.839 -8.128 9.713 1.00 94.00 102 ALA A CA 1
ATOM 689 C C . ALA A 1 102 ? -12.941 -8.567 11.183 1.00 94.00 102 ALA A C 1
ATOM 691 O O . ALA A 1 102 ? -14.003 -8.451 11.790 1.00 94.00 102 ALA A O 1
ATOM 692 N N . SER A 1 103 ? -11.840 -9.006 11.796 1.00 91.75 103 SER A N 1
ATOM 693 C CA . SER A 1 103 ? -11.824 -9.414 13.210 1.00 91.75 103 SER A CA 1
ATOM 694 C C . SER A 1 103 ? -12.162 -8.270 14.184 1.00 91.75 103 SER A C 1
ATOM 696 O O . SER A 1 103 ? -12.689 -8.501 15.283 1.00 91.75 103 SER A O 1
ATOM 698 N N . VAL A 1 104 ? -11.884 -7.026 13.777 1.00 92.38 104 VAL A N 1
ATOM 699 C CA . VAL A 1 104 ? -12.137 -5.816 14.566 1.00 92.38 104 VAL A CA 1
ATOM 700 C C . VAL A 1 104 ? -13.520 -5.248 14.245 1.00 92.38 104 VAL A C 1
ATOM 702 O O . VAL A 1 104 ? -14.317 -5.042 15.161 1.00 92.38 104 VAL A O 1
ATOM 705 N N . TYR A 1 105 ? -13.810 -5.046 12.955 1.00 93.94 105 TYR A N 1
ATOM 706 C CA . TYR A 1 105 ? -14.949 -4.260 12.459 1.00 93.94 105 TYR A CA 1
ATOM 707 C C . TYR A 1 105 ? -16.052 -5.080 11.763 1.00 93.94 105 TYR A C 1
ATOM 709 O O . TYR A 1 105 ? -17.057 -4.519 11.327 1.00 93.94 105 TYR A O 1
ATOM 717 N N . GLY A 1 106 ? -15.897 -6.402 11.672 1.00 93.94 106 GLY A N 1
ATOM 718 C CA . GLY A 1 106 ? -16.839 -7.325 11.034 1.00 93.94 106 GLY A CA 1
ATOM 719 C C . GLY A 1 106 ? -16.594 -7.554 9.537 1.00 93.94 106 GLY A C 1
ATOM 720 O O . GLY A 1 106 ? -15.887 -6.800 8.866 1.00 93.94 106 GLY A O 1
ATOM 721 N N . ASP A 1 107 ? -17.220 -8.603 8.999 1.00 95.50 107 ASP A N 1
ATOM 722 C CA . ASP A 1 107 ? -16.985 -9.118 7.640 1.00 95.50 107 ASP A CA 1
ATOM 723 C C . ASP A 1 107 ? -17.146 -8.071 6.530 1.00 95.50 107 ASP A C 1
ATOM 725 O O . ASP A 1 107 ? -16.392 -8.072 5.558 1.00 95.50 107 ASP A O 1
ATOM 729 N N . GLU A 1 108 ? -18.119 -7.166 6.653 1.00 94.69 108 GLU A N 1
ATOM 730 C CA . GLU A 1 108 ? -18.365 -6.135 5.638 1.00 94.69 108 GLU A CA 1
ATOM 731 C C . GLU A 1 108 ? -17.210 -5.128 5.549 1.00 94.69 108 GLU A C 1
ATOM 733 O O . GLU A 1 108 ? -16.863 -4.689 4.452 1.00 94.69 108 GLU A O 1
ATOM 738 N N . ALA A 1 109 ? -16.552 -4.820 6.673 1.00 94.69 109 ALA A N 1
ATOM 739 C CA . ALA A 1 109 ? -15.369 -3.965 6.679 1.00 94.69 109 ALA A CA 1
ATOM 740 C C . ALA A 1 109 ? -14.173 -4.659 6.011 1.00 94.69 109 ALA A C 1
ATOM 742 O O . ALA A 1 109 ? -13.486 -4.039 5.200 1.00 94.69 109 ALA A O 1
ATOM 743 N N . GLY A 1 110 ? -13.959 -5.953 6.279 1.00 94.94 110 GLY A N 1
ATOM 744 C CA . GLY A 1 110 ? -12.922 -6.741 5.601 1.00 94.94 110 GLY A CA 1
ATOM 745 C C . GLY A 1 110 ? -13.144 -6.824 4.086 1.00 94.94 110 GLY A C 1
ATOM 746 O O . GLY A 1 110 ? -12.227 -6.575 3.302 1.00 94.94 110 GLY A O 1
ATOM 747 N N . LYS A 1 111 ? -14.389 -7.072 3.655 1.00 95.88 111 LYS A N 1
ATOM 748 C CA . LYS A 1 111 ? -14.774 -7.078 2.231 1.00 95.88 111 LYS A CA 1
ATOM 749 C C . LYS A 1 111 ? -14.593 -5.720 1.557 1.00 95.88 111 LYS A C 1
ATOM 751 O O . LYS A 1 111 ? -14.273 -5.679 0.374 1.00 95.88 111 LYS A O 1
ATOM 756 N N . ALA A 1 112 ? -14.808 -4.621 2.278 1.00 94.81 112 ALA A N 1
ATOM 757 C CA . ALA A 1 112 ? -14.573 -3.275 1.762 1.00 94.81 112 ALA A CA 1
ATOM 758 C C . ALA A 1 112 ? -13.075 -2.922 1.698 1.00 94.81 112 ALA A C 1
ATOM 760 O O . ALA A 1 112 ? -12.657 -2.201 0.793 1.00 94.81 112 ALA A O 1
ATOM 761 N N . PHE A 1 113 ? -12.267 -3.450 2.621 1.00 95.44 113 PHE A N 1
ATOM 762 C CA . PHE A 1 113 ? -10.823 -3.223 2.671 1.00 95.44 113 PHE A CA 1
ATOM 763 C C . PHE A 1 113 ? -10.074 -3.899 1.516 1.00 95.44 113 PHE A C 1
ATOM 765 O O . PHE A 1 113 ? -9.229 -3.263 0.885 1.00 95.44 113 PHE A O 1
ATOM 772 N N . LEU A 1 114 ? -10.368 -5.170 1.219 1.00 95.00 114 LEU A N 1
ATOM 773 C CA . LEU A 1 114 ? -9.576 -5.951 0.259 1.00 95.00 114 LEU A CA 1
ATOM 774 C C . LEU A 1 114 ? -9.460 -5.282 -1.132 1.00 95.00 114 LEU A C 1
ATOM 776 O O . LEU A 1 114 ? -8.334 -5.110 -1.600 1.00 95.00 114 LEU A O 1
ATOM 780 N N . PRO A 1 115 ? -10.544 -4.787 -1.766 1.00 94.69 115 PRO A N 1
ATOM 781 C CA . PRO A 1 115 ? -10.443 -4.096 -3.051 1.00 94.69 115 PRO A CA 1
ATOM 782 C C . PRO A 1 115 ? -9.634 -2.793 -2.999 1.00 94.69 115 PRO A C 1
ATOM 784 O O . PRO A 1 115 ? -9.056 -2.392 -4.010 1.00 94.69 115 PRO A O 1
ATOM 787 N N . LEU A 1 116 ? -9.588 -2.104 -1.849 1.00 93.44 116 LEU A N 1
ATOM 788 C CA . LEU A 1 116 ? -8.733 -0.925 -1.670 1.00 93.44 116 LEU A CA 1
ATOM 789 C C . LEU A 1 116 ? -7.255 -1.334 -1.670 1.00 93.44 116 LEU A C 1
ATOM 791 O O . LEU A 1 116 ? -6.460 -0.711 -2.374 1.00 93.44 116 LEU A O 1
ATOM 795 N N . CYS A 1 117 ? -6.926 -2.412 -0.954 1.00 92.69 117 CYS A N 1
ATOM 796 C CA . CYS A 1 117 ? -5.584 -2.990 -0.899 1.00 92.69 117 CYS A CA 1
ATOM 797 C C . CYS A 1 117 ? -5.106 -3.458 -2.293 1.00 92.69 117 CYS A C 1
ATOM 799 O O . CYS A 1 117 ? -4.028 -3.115 -2.773 1.00 92.69 117 CYS A O 1
ATOM 801 N N . GLU A 1 118 ? -5.948 -4.185 -3.025 1.00 93.81 118 GLU A N 1
ATOM 802 C CA . GLU A 1 118 ? -5.610 -4.648 -4.378 1.00 93.81 118 GLU A CA 1
ATOM 803 C C . GLU A 1 118 ? -5.422 -3.482 -5.366 1.00 93.81 118 GLU A C 1
ATOM 805 O O . GLU A 1 118 ? -4.550 -3.516 -6.243 1.00 93.81 118 GLU A O 1
ATOM 810 N N . LYS A 1 119 ? -6.212 -2.411 -5.213 1.00 94.62 119 LYS A N 1
ATOM 811 C CA . LYS A 1 119 ? -6.136 -1.215 -6.059 1.00 94.62 119 LYS A CA 1
ATOM 812 C C . LYS A 1 119 ? -4.787 -0.501 -5.914 1.00 94.62 119 LYS A C 1
ATOM 814 O O . LYS A 1 119 ? -4.230 -0.101 -6.940 1.00 94.62 119 LYS A O 1
ATOM 819 N N . HIS A 1 120 ? -4.233 -0.357 -4.701 1.00 94.56 120 HIS A N 1
ATOM 820 C CA . HIS A 1 120 ? -2.923 0.296 -4.526 1.00 94.56 120 HIS A CA 1
ATOM 821 C C . HIS A 1 120 ? -1.775 -0.545 -5.080 1.00 94.56 120 HIS A C 1
ATOM 823 O O . HIS A 1 120 ? -0.895 0.009 -5.741 1.00 94.56 120 HIS A O 1
ATOM 829 N N . ILE A 1 121 ? -1.825 -1.873 -4.913 1.00 95.56 121 ILE A N 1
ATOM 830 C CA . ILE A 1 121 ? -0.858 -2.797 -5.528 1.00 95.56 121 ILE A CA 1
ATOM 831 C C . ILE A 1 121 ? -0.850 -2.597 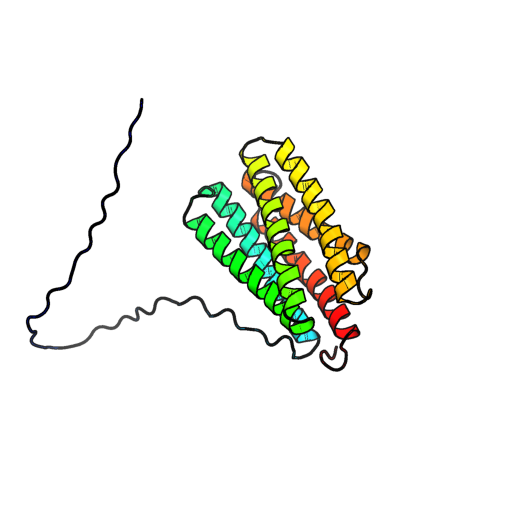-7.046 1.00 95.56 121 ILE A C 1
ATOM 833 O O . ILE A 1 121 ? 0.206 -2.423 -7.661 1.00 95.56 121 ILE A O 1
ATOM 837 N N . GLY A 1 122 ? -2.035 -2.534 -7.660 1.00 94.56 122 GLY A N 1
ATOM 838 C CA . GLY A 1 122 ? -2.177 -2.281 -9.091 1.00 94.56 122 GLY A CA 1
ATOM 839 C C . GLY A 1 122 ? -1.548 -0.959 -9.551 1.00 94.56 122 GLY A C 1
ATOM 840 O O . GLY A 1 122 ? -1.058 -0.870 -10.680 1.00 94.56 122 GLY A O 1
ATOM 841 N N . PHE A 1 123 ? -1.511 0.073 -8.704 1.00 97.81 123 PHE A N 1
ATOM 842 C CA . PHE A 1 123 ? -0.841 1.334 -9.033 1.00 97.81 123 PHE A CA 1
ATOM 843 C C . PHE A 1 123 ? 0.682 1.209 -9.021 1.00 97.81 123 PHE A C 1
ATOM 845 O O . PHE A 1 123 ? 1.316 1.701 -9.953 1.00 97.81 123 PHE A O 1
ATOM 852 N N . PHE A 1 124 ? 1.272 0.491 -8.065 1.00 97.00 124 PHE A N 1
ATOM 853 C CA . PHE A 1 124 ? 2.712 0.204 -8.080 1.00 97.00 124 PHE A CA 1
ATOM 854 C C . PHE A 1 124 ? 3.122 -0.673 -9.272 1.00 97.00 124 PHE A C 1
ATOM 856 O O . PHE A 1 124 ? 4.143 -0.412 -9.912 1.00 97.00 124 PHE A O 1
ATOM 863 N N . VAL A 1 125 ? 2.294 -1.653 -9.651 1.00 94.62 125 VAL A N 1
ATOM 864 C CA . VAL A 1 125 ? 2.514 -2.462 -10.865 1.00 94.62 125 VAL A CA 1
ATOM 865 C C . VAL A 1 125 ? 2.473 -1.590 -12.123 1.00 94.62 125 VAL A C 1
ATOM 867 O O . VAL A 1 125 ? 3.348 -1.699 -12.982 1.00 94.62 125 VAL A O 1
ATOM 870 N N . ASN A 1 126 ? 1.494 -0.689 -12.237 1.00 96.69 126 ASN A N 1
ATOM 871 C CA . ASN A 1 126 ? 1.406 0.232 -13.373 1.00 96.69 126 ASN A CA 1
ATOM 872 C C . ASN A 1 126 ? 2.571 1.227 -13.409 1.00 96.69 126 ASN A C 1
ATOM 874 O O . ASN A 1 126 ? 3.076 1.516 -14.492 1.00 96.69 126 ASN A O 1
ATOM 878 N N . TYR A 1 127 ? 3.027 1.710 -12.251 1.00 98.12 127 TYR A N 1
ATOM 879 C CA . TYR A 1 127 ? 4.218 2.550 -12.150 1.00 98.12 127 TYR A CA 1
ATOM 880 C C . TYR A 1 127 ? 5.459 1.807 -12.661 1.00 98.12 127 TYR A C 1
ATOM 882 O O . TYR A 1 127 ? 6.116 2.276 -13.590 1.00 98.12 127 TYR A O 1
ATOM 890 N N . THR A 1 128 ? 5.689 0.593 -12.151 1.00 96.75 128 THR A N 1
ATOM 891 C CA . THR A 1 128 ? 6.772 -0.307 -12.582 1.00 96.75 128 THR A CA 1
ATOM 892 C C . THR A 1 128 ? 6.736 -0.537 -14.093 1.00 96.75 128 THR A C 1
ATOM 894 O O . THR A 1 128 ? 7.746 -0.389 -14.778 1.00 96.75 128 THR A O 1
ATOM 897 N N . LYS A 1 129 ? 5.555 -0.851 -14.643 1.00 95.00 129 LYS A N 1
ATOM 898 C CA . LYS A 1 129 ? 5.359 -1.049 -16.084 1.00 95.00 129 LYS A CA 1
ATOM 899 C C . LYS A 1 129 ? 5.653 0.220 -16.880 1.00 95.00 129 LYS A C 1
ATOM 901 O O . LYS A 1 129 ? 6.281 0.133 -17.933 1.00 95.00 129 LYS A O 1
ATOM 906 N N . GLY A 1 130 ? 5.198 1.375 -16.397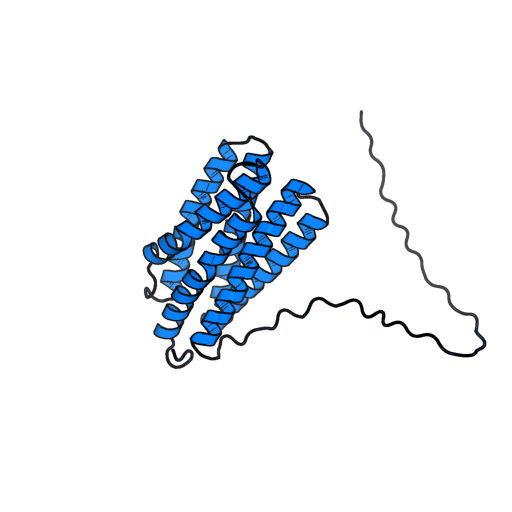 1.00 97.12 130 GLY A N 1
ATOM 907 C CA . GLY A 1 130 ? 5.458 2.672 -17.015 1.00 97.12 130 GLY A CA 1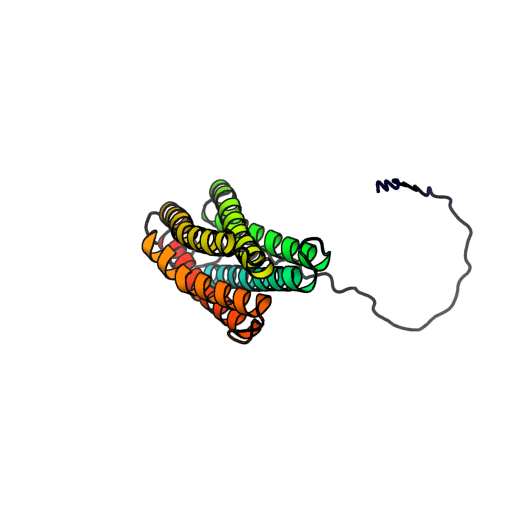
ATOM 908 C C . GLY A 1 130 ? 6.954 2.913 -17.177 1.00 97.12 130 GLY A C 1
ATOM 909 O O . GLY A 1 130 ? 7.416 3.128 -18.293 1.00 97.12 130 GLY A O 1
ATOM 910 N N . LEU A 1 131 ? 7.722 2.748 -16.099 1.00 96.62 131 LEU A N 1
ATOM 911 C CA . LEU A 1 131 ? 9.179 2.879 -16.137 1.00 96.62 131 LEU A CA 1
ATOM 912 C C . LEU A 1 131 ? 9.839 1.851 -17.063 1.00 96.62 131 LEU A C 1
ATOM 914 O O . LEU A 1 131 ? 10.619 2.219 -17.936 1.00 96.62 131 LEU A O 1
ATOM 918 N N . ALA A 1 132 ? 9.486 0.570 -16.926 1.00 94.81 132 ALA A N 1
ATOM 919 C CA . ALA A 1 132 ? 10.117 -0.514 -17.681 1.00 94.81 132 ALA A CA 1
ATOM 920 C C . ALA A 1 132 ? 9.855 -0.432 -19.196 1.00 94.81 132 ALA A C 1
ATOM 922 O O . ALA A 1 132 ? 10.603 -1.000 -19.989 1.00 94.81 132 ALA A O 1
ATOM 923 N N . THR A 1 133 ? 8.788 0.262 -19.608 1.00 95.12 133 THR A N 1
ATOM 924 C CA . THR A 1 133 ? 8.401 0.426 -21.019 1.00 95.12 133 THR A CA 1
ATOM 925 C C . THR A 1 133 ? 8.624 1.839 -21.565 1.00 95.12 133 THR A C 1
ATOM 927 O O . THR A 1 133 ? 8.357 2.072 -22.743 1.00 95.12 133 THR A O 1
ATOM 930 N N . GLY A 1 134 ? 9.123 2.775 -20.748 1.00 96.44 134 GLY A N 1
ATOM 931 C CA . GLY A 1 134 ? 9.283 4.184 -21.125 1.00 96.44 134 GLY A CA 1
ATOM 932 C C . GLY A 1 134 ? 7.960 4.943 -21.311 1.00 96.44 134 GLY A C 1
ATOM 933 O O . GLY A 1 134 ? 7.922 5.965 -21.996 1.00 96.44 134 GLY A O 1
ATOM 934 N N . ASP A 1 135 ? 6.859 4.448 -20.740 1.00 98.12 135 ASP A N 1
ATOM 935 C CA . ASP A 1 135 ? 5.564 5.131 -20.725 1.00 98.12 135 ASP A CA 1
ATOM 936 C C . ASP A 1 135 ? 5.470 6.070 -19.513 1.00 98.12 135 ASP A C 1
ATOM 938 O O . ASP A 1 135 ? 4.850 5.776 -18.482 1.00 98.12 135 ASP A O 1
ATOM 942 N N . ASP A 1 136 ? 6.075 7.251 -19.652 1.00 97.56 136 ASP A N 1
ATOM 943 C CA . ASP A 1 136 ? 6.062 8.269 -18.600 1.00 97.56 136 ASP A CA 1
ATOM 944 C C . ASP A 1 136 ? 4.644 8.744 -18.241 1.00 97.56 136 ASP A C 1
ATOM 946 O O . ASP A 1 136 ? 4.405 9.266 -17.147 1.00 97.56 136 ASP A O 1
ATOM 950 N N . ALA A 1 137 ? 3.685 8.641 -19.169 1.00 98.50 137 ALA A N 1
ATOM 951 C CA . ALA A 1 137 ? 2.308 9.041 -18.908 1.00 98.50 137 ALA A CA 1
ATOM 952 C C . ALA A 1 137 ? 1.641 8.063 -17.935 1.00 98.50 137 ALA A C 1
ATOM 954 O O . ALA A 1 137 ? 0.984 8.508 -16.987 1.00 98.50 137 ALA A O 1
ATOM 955 N N . LEU A 1 138 ? 1.863 6.759 -18.119 1.00 98.19 138 LEU A N 1
ATOM 956 C CA . LEU A 1 138 ? 1.426 5.725 -17.188 1.00 98.19 138 LEU A CA 1
ATOM 957 C C . LEU A 1 138 ? 2.114 5.864 -15.826 1.00 98.19 138 LEU A C 1
ATOM 959 O O . LEU A 1 138 ? 1.425 5.822 -14.803 1.00 98.19 138 LEU A O 1
ATOM 963 N N . ALA A 1 139 ? 3.429 6.101 -15.796 1.00 98.19 139 ALA A N 1
ATOM 964 C CA . ALA A 1 139 ? 4.165 6.306 -14.548 1.00 98.19 139 ALA A CA 1
ATOM 965 C C . ALA A 1 139 ? 3.609 7.509 -13.760 1.00 98.19 139 ALA A C 1
ATOM 967 O O . ALA A 1 139 ? 3.153 7.360 -12.624 1.00 98.19 139 ALA A O 1
ATOM 968 N N . ARG A 1 140 ? 3.506 8.691 -14.390 1.00 98.44 140 ARG A N 1
ATOM 969 C CA . ARG A 1 140 ? 2.945 9.898 -13.748 1.00 98.44 140 ARG A CA 1
ATOM 970 C C . ARG A 1 140 ? 1.497 9.722 -13.303 1.00 98.44 140 ARG A C 1
ATOM 972 O O . ARG A 1 140 ? 1.106 10.252 -12.264 1.00 98.44 140 ARG A O 1
ATOM 979 N N . ARG A 1 141 ? 0.675 9.015 -14.086 1.00 98.56 141 ARG A N 1
ATOM 980 C CA . ARG A 1 141 ? -0.706 8.708 -13.695 1.00 98.56 141 ARG A CA 1
ATOM 981 C C . ARG A 1 141 ? -0.729 7.833 -12.446 1.00 98.56 141 ARG A C 1
ATOM 983 O O . ARG A 1 141 ? -1.508 8.122 -11.546 1.00 98.56 141 ARG A O 1
ATOM 990 N N . SER A 1 142 ? 0.126 6.819 -12.380 1.00 98.56 142 SER A N 1
ATOM 991 C CA . SER A 1 142 ? 0.189 5.885 -11.254 1.00 98.56 142 SER A CA 1
ATOM 992 C C . SER A 1 142 ? 0.594 6.587 -9.957 1.00 98.56 142 SER A C 1
ATOM 994 O O . SER A 1 142 ? -0.060 6.386 -8.940 1.00 98.56 142 SER A O 1
ATOM 996 N N . VAL A 1 143 ? 1.560 7.515 -10.006 1.00 98.31 143 VAL A N 1
ATOM 997 C CA . VAL A 1 143 ? 1.922 8.358 -8.848 1.00 98.31 143 VAL A CA 1
ATOM 998 C C . VAL A 1 143 ? 0.730 9.186 -8.357 1.00 98.31 143 VAL A C 1
ATOM 1000 O O . VAL A 1 143 ? 0.438 9.202 -7.166 1.00 98.31 143 VAL A O 1
ATOM 1003 N N . LYS A 1 144 ? -0.032 9.818 -9.262 1.00 98.19 144 LYS A N 1
ATOM 1004 C CA . LYS A 1 144 ? -1.257 10.553 -8.885 1.00 98.19 144 LYS A CA 1
ATOM 1005 C C . LYS A 1 144 ? -2.341 9.647 -8.296 1.00 98.19 144 LYS A C 1
ATOM 1007 O O . LYS A 1 144 ? -3.131 10.086 -7.471 1.00 98.19 144 LYS A O 1
ATOM 1012 N N . GLN A 1 145 ? -2.418 8.400 -8.749 1.00 98.38 145 GLN A N 1
ATOM 1013 C CA . GLN A 1 145 ? -3.375 7.434 -8.218 1.00 98.38 145 GLN A CA 1
ATOM 1014 C C . GLN A 1 145 ? -2.971 6.925 -6.832 1.00 98.38 145 GLN A C 1
ATOM 1016 O O . GLN A 1 145 ? -3.850 6.744 -5.997 1.00 98.38 145 GLN A O 1
ATOM 1021 N N . LEU A 1 146 ? -1.672 6.754 -6.569 1.00 98.06 146 LEU A N 1
ATOM 1022 C CA . LEU A 1 146 ? -1.143 6.468 -5.232 1.00 98.06 146 LEU A CA 1
ATOM 1023 C C . LEU A 1 146 ? -1.383 7.643 -4.277 1.00 98.06 146 LEU A C 1
ATOM 1025 O O . LEU A 1 146 ? -1.783 7.435 -3.137 1.00 98.06 146 LEU A O 1
ATOM 1029 N N . ASP A 1 147 ? -1.213 8.876 -4.754 1.00 95.81 147 ASP A N 1
ATOM 1030 C CA . ASP A 1 147 ? -1.550 10.091 -4.008 1.00 95.81 147 ASP A CA 1
ATOM 1031 C C . ASP A 1 147 ? -3.028 10.115 -3.590 1.00 95.81 147 ASP A C 1
ATOM 1033 O O . ASP A 1 147 ? -3.332 10.202 -2.403 1.00 95.81 147 ASP A O 1
ATOM 1037 N N . ALA A 1 148 ? -3.939 9.915 -4.548 1.00 96.31 148 ALA A N 1
ATOM 1038 C CA . ALA A 1 148 ? -5.373 9.831 -4.279 1.00 96.31 148 ALA A CA 1
ATOM 1039 C C . ALA A 1 148 ? -5.743 8.639 -3.377 1.00 96.31 148 ALA A C 1
ATOM 1041 O O . ALA A 1 148 ? -6.618 8.762 -2.523 1.00 96.31 148 ALA A O 1
ATOM 1042 N N . TYR A 1 149 ? -5.064 7.497 -3.532 1.00 96.38 149 TYR A N 1
ATOM 1043 C CA . TYR A 1 149 ? -5.284 6.318 -2.695 1.00 96.38 149 TYR A CA 1
ATOM 1044 C C . TYR A 1 149 ? -5.047 6.611 -1.212 1.00 96.38 149 TYR A C 1
ATOM 1046 O O . TYR A 1 149 ? -5.828 6.155 -0.384 1.00 96.38 149 TYR A O 1
ATOM 1054 N N . ARG A 1 150 ? -4.025 7.404 -0.865 1.00 96.00 150 ARG A N 1
ATOM 1055 C CA . ARG A 1 150 ? -3.769 7.785 0.534 1.00 96.00 150 ARG A CA 1
ATOM 1056 C C . ARG A 1 150 ? -4.982 8.479 1.158 1.00 96.00 150 ARG A C 1
ATOM 1058 O O . ARG A 1 150 ? -5.309 8.210 2.310 1.00 96.00 150 ARG A O 1
ATOM 1065 N N . THR A 1 151 ? -5.676 9.320 0.390 1.00 95.81 151 THR A N 1
ATOM 1066 C CA . THR A 1 151 ? -6.921 9.976 0.817 1.00 95.81 151 THR A CA 1
ATOM 1067 C C . THR A 1 151 ? -8.105 9.007 0.861 1.00 95.81 151 THR A C 1
ATOM 1069 O O . THR A 1 151 ? -8.811 8.988 1.864 1.00 95.81 151 THR A O 1
ATOM 1072 N N . ASP A 1 152 ? -8.309 8.177 -0.171 1.00 95.44 152 ASP A N 1
ATOM 1073 C CA . ASP A 1 152 ? -9.382 7.162 -0.195 1.00 95.44 152 ASP A CA 1
ATOM 1074 C C . ASP A 1 152 ? -9.267 6.210 1.014 1.00 95.44 152 ASP A C 1
ATOM 1076 O O . ASP A 1 152 ? -10.249 5.925 1.702 1.00 95.44 152 ASP A O 1
ATOM 1080 N N . PHE A 1 153 ? -8.049 5.742 1.295 1.00 96.06 153 PHE A N 1
ATOM 1081 C CA . PHE A 1 153 ? -7.749 4.872 2.425 1.00 96.06 153 PHE A CA 1
ATOM 1082 C C . PHE A 1 153 ? -7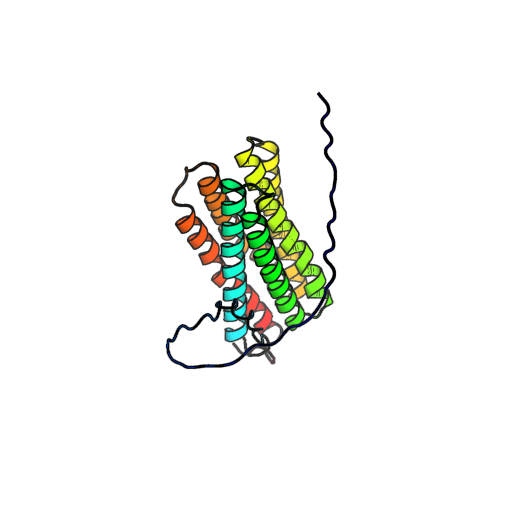.910 5.601 3.760 1.00 96.06 153 PHE A C 1
ATOM 1084 O O . PHE A 1 153 ? -8.486 5.052 4.697 1.00 96.06 153 PHE A O 1
ATOM 1091 N N . GLY A 1 154 ? -7.466 6.857 3.840 1.00 96.56 154 GLY A N 1
ATOM 1092 C CA . GLY A 1 154 ? -7.692 7.694 5.013 1.00 96.56 154 GLY A CA 1
ATOM 1093 C C . GLY A 1 154 ? -9.173 7.848 5.349 1.00 96.56 154 GLY A C 1
ATOM 1094 O O . GLY A 1 154 ? -9.541 7.671 6.506 1.00 96.56 154 GLY A O 1
ATOM 1095 N N . ALA A 1 155 ? -10.029 8.065 4.350 1.00 97.06 155 ALA A N 1
ATOM 1096 C CA . ALA A 1 155 ? -11.474 8.167 4.549 1.00 97.06 155 ALA A CA 1
ATOM 1097 C C . ALA A 1 155 ? -12.098 6.848 5.029 1.00 97.06 155 ALA A C 1
ATOM 1099 O O . ALA A 1 155 ? -12.983 6.853 5.887 1.00 97.06 155 ALA A O 1
ATOM 1100 N N . PHE A 1 156 ? -11.620 5.710 4.515 1.00 96.25 156 PHE A N 1
ATOM 1101 C CA . PHE A 1 156 ? -12.024 4.391 5.005 1.00 96.25 156 PHE A CA 1
ATOM 1102 C C . PHE A 1 156 ? -11.670 4.210 6.491 1.00 96.25 156 PHE A C 1
ATOM 1104 O O . PHE A 1 156 ? -12.528 3.825 7.287 1.00 96.25 156 PHE A O 1
ATOM 1111 N N . ILE A 1 157 ? -10.433 4.536 6.881 1.00 96.62 157 ILE A N 1
ATOM 1112 C CA . ILE A 1 157 ? -9.967 4.416 8.270 1.00 96.62 157 ILE A CA 1
ATOM 1113 C C . ILE A 1 157 ? -10.681 5.404 9.199 1.00 96.62 157 ILE A C 1
ATOM 1115 O O . ILE A 1 157 ? -11.077 5.023 10.300 1.00 96.62 157 ILE A O 1
ATOM 1119 N N . GLU A 1 158 ? -10.898 6.646 8.768 1.00 97.44 158 GLU A N 1
ATOM 1120 C CA . GLU A 1 158 ? -11.637 7.648 9.542 1.00 97.44 158 GLU A CA 1
ATOM 1121 C C . GLU A 1 158 ? -13.067 7.187 9.822 1.00 97.44 158 GLU A C 1
ATOM 1123 O O . GLU A 1 158 ? -13.531 7.251 10.961 1.00 97.44 158 GLU A O 1
ATOM 1128 N N . SER A 1 159 ? -13.741 6.641 8.805 1.00 96.56 159 SER A N 1
ATOM 1129 C CA . SER A 1 159 ? -15.075 6.070 8.968 1.00 96.56 159 SER A CA 1
ATOM 1130 C C . SER A 1 159 ? -15.082 4.872 9.921 1.00 96.56 159 SER A C 1
ATOM 1132 O O . SER A 1 159 ? -16.005 4.757 10.723 1.00 96.56 159 SER A O 1
ATOM 1134 N N . ALA A 1 160 ? -14.098 3.971 9.833 1.00 95.69 160 ALA A N 1
ATOM 1135 C CA . ALA A 1 160 ? -14.037 2.773 10.674 1.00 95.69 160 ALA A CA 1
ATOM 1136 C C . ALA A 1 160 ? -13.737 3.108 12.147 1.00 95.69 160 ALA A C 1
ATOM 1138 O O . ALA A 1 160 ? -14.357 2.560 13.056 1.00 95.69 160 ALA A O 1
ATOM 1139 N N . THR A 1 161 ? -12.820 4.050 12.372 1.00 95.50 161 THR A N 1
ATOM 1140 C CA . THR A 1 161 ? -12.346 4.447 13.709 1.00 95.50 161 THR A CA 1
ATOM 1141 C C . THR A 1 161 ? -13.206 5.527 14.377 1.00 95.50 161 THR A C 1
ATOM 1143 O O . THR A 1 161 ? -12.861 6.015 15.458 1.00 95.50 161 THR A O 1
ATOM 1146 N N . GLU A 1 162 ? -14.318 5.920 13.745 1.00 96.25 162 GLU A N 1
ATOM 1147 C CA . GLU A 1 162 ? -15.212 7.003 14.186 1.00 96.25 162 GLU A CA 1
ATOM 1148 C C . GLU A 1 162 ? -14.470 8.338 14.403 1.00 96.25 162 GLU A C 1
ATOM 1150 O O . GLU A 1 162 ? -14.741 9.074 15.353 1.00 96.25 162 GLU A O 1
ATOM 1155 N N . GLY A 1 163 ? -13.507 8.655 13.534 1.00 96.31 163 GLY A N 1
ATOM 1156 C CA . GLY A 1 163 ? -12.765 9.918 13.581 1.00 96.31 163 GLY A CA 1
ATOM 1157 C C . GLY A 1 163 ? -11.552 9.950 14.514 1.00 96.31 163 GLY A C 1
ATOM 1158 O O . GLY A 1 163 ? -10.919 10.997 14.632 1.00 96.31 163 GLY A O 1
ATOM 1159 N N . ARG A 1 164 ? -11.188 8.834 15.161 1.00 96.31 164 ARG A N 1
ATOM 1160 C CA . ARG A 1 164 ? -9.972 8.760 16.002 1.00 96.31 164 ARG A CA 1
ATOM 1161 C C . ARG A 1 164 ? -8.683 8.910 15.197 1.00 96.31 164 ARG A C 1
ATOM 1163 O O . ARG A 1 164 ? -7.694 9.418 15.719 1.00 96.31 164 ARG A O 1
ATOM 1170 N N . LEU A 1 165 ? -8.709 8.492 13.934 1.00 96.38 165 LEU A N 1
ATOM 1171 C CA . LEU A 1 165 ? -7.722 8.863 12.926 1.00 96.38 165 LEU A CA 1
ATOM 1172 C C . LEU A 1 165 ? -8.431 9.625 11.817 1.00 96.38 165 LEU A C 1
ATOM 1174 O O . LEU A 1 165 ? -9.329 9.084 11.180 1.00 96.38 165 LEU A O 1
ATOM 1178 N N . THR A 1 166 ? -8.027 10.865 11.567 1.00 97.56 166 THR A N 1
ATOM 1179 C CA . THR A 1 166 ? -8.585 11.643 10.459 1.00 97.56 166 THR A CA 1
ATOM 1180 C C . THR A 1 166 ? -8.016 11.172 9.123 1.00 97.56 166 THR A C 1
ATOM 1182 O O . THR A 1 166 ? -6.894 10.658 9.052 1.00 97.56 166 THR A O 1
ATOM 1185 N N . THR A 1 167 ? -8.749 11.416 8.033 1.00 97.62 167 THR A N 1
ATOM 1186 C CA . THR A 1 167 ? -8.266 11.158 6.669 1.00 97.62 167 THR A CA 1
ATOM 1187 C C . THR A 1 167 ? -6.887 11.776 6.426 1.00 97.62 167 THR A C 1
ATOM 1189 O O . THR A 1 167 ? -6.013 11.131 5.849 1.00 97.62 167 THR A O 1
ATOM 1192 N N . GLU A 1 168 ? -6.674 13.012 6.888 1.00 97.25 168 GLU A N 1
ATOM 1193 C CA . GLU A 1 168 ? -5.406 13.735 6.737 1.00 97.25 168 GLU A CA 1
ATOM 1194 C C . GLU A 1 168 ? -4.265 13.048 7.496 1.00 97.25 168 GLU A C 1
ATOM 1196 O O . GLU A 1 168 ? -3.209 12.805 6.914 1.00 97.25 168 GLU A O 1
ATOM 1201 N N . GLN A 1 169 ? -4.491 12.647 8.753 1.00 96.44 169 GLN A N 1
ATOM 1202 C CA . GLN A 1 169 ? -3.485 11.944 9.557 1.00 96.44 169 GLN A CA 1
ATOM 1203 C C . GLN A 1 169 ? -3.045 10.633 8.901 1.00 96.44 169 GLN A C 1
ATOM 1205 O O . GLN A 1 169 ? -1.852 10.331 8.855 1.00 96.44 169 GLN A O 1
ATOM 1210 N N . VAL A 1 170 ? -3.994 9.861 8.368 1.00 96.44 170 VAL A N 1
ATOM 1211 C CA . VAL A 1 170 ? -3.696 8.594 7.687 1.00 96.44 170 VAL A CA 1
ATOM 1212 C C . VAL A 1 170 ? -2.960 8.844 6.370 1.00 96.44 170 VAL A C 1
ATOM 1214 O O . VAL A 1 170 ? -1.954 8.190 6.090 1.00 96.44 170 VAL A O 1
ATOM 1217 N N . ALA A 1 171 ? -3.414 9.812 5.571 1.00 96.75 171 ALA A N 1
ATOM 1218 C CA . ALA A 1 171 ? -2.787 10.131 4.293 1.00 96.75 171 ALA A CA 1
ATOM 1219 C C . ALA A 1 171 ? -1.344 10.645 4.458 1.00 96.75 171 ALA A C 1
ATOM 1221 O O . ALA A 1 171 ? -0.467 10.312 3.650 1.00 96.75 171 ALA A O 1
ATOM 1222 N N . ASP A 1 172 ? -1.089 11.424 5.510 1.00 95.69 172 ASP A N 1
ATOM 1223 C CA . ASP A 1 172 ? 0.241 11.902 5.880 1.00 95.69 172 ASP A CA 1
ATOM 1224 C C . ASP A 1 172 ? 1.140 10.778 6.391 1.00 95.69 172 ASP A C 1
ATOM 1226 O O . ASP A 1 172 ? 2.305 10.707 5.993 1.00 95.69 172 ASP A O 1
ATOM 1230 N N . ALA A 1 173 ? 0.605 9.873 7.216 1.00 93.81 173 ALA A N 1
ATOM 1231 C CA . ALA A 1 173 ? 1.344 8.716 7.717 1.00 93.81 173 ALA A CA 1
ATOM 1232 C C . ALA A 1 173 ? 1.777 7.760 6.590 1.00 93.81 173 ALA A C 1
ATOM 1234 O O . ALA A 1 173 ? 2.842 7.150 6.674 1.00 93.81 173 ALA A O 1
ATOM 1235 N N . LEU A 1 174 ? 0.986 7.657 5.516 1.00 95.94 174 LEU A N 1
ATOM 1236 C CA . LEU A 1 174 ? 1.287 6.811 4.356 1.00 95.94 174 LEU A CA 1
ATOM 1237 C C . LEU A 1 174 ? 2.255 7.440 3.349 1.00 95.94 174 LEU A C 1
ATOM 1239 O O . LEU A 1 174 ? 2.828 6.718 2.534 1.00 95.94 174 LEU A O 1
ATOM 1243 N N . ARG A 1 175 ? 2.450 8.764 3.371 1.00 96.56 175 ARG A N 1
ATOM 1244 C CA . ARG A 1 175 ? 3.336 9.464 2.425 1.00 96.56 175 ARG A CA 1
ATOM 1245 C C . ARG A 1 175 ? 4.756 8.876 2.360 1.00 96.56 175 ARG A C 1
ATOM 1247 O O . ARG A 1 175 ? 5.151 8.501 1.259 1.00 96.56 175 ARG A O 1
ATOM 1254 N N . PRO A 1 176 ? 5.507 8.749 3.475 1.00 96.44 176 PRO A N 1
ATOM 1255 C CA . PRO A 1 176 ? 6.886 8.260 3.412 1.00 96.44 176 PRO A CA 1
ATOM 1256 C C . PRO A 1 176 ? 6.975 6.814 2.907 1.00 96.44 176 PRO A C 1
ATOM 1258 O O . PRO A 1 176 ? 7.910 6.474 2.190 1.00 96.44 176 PRO A O 1
ATOM 1261 N N . HIS A 1 177 ? 5.974 5.979 3.207 1.00 95.81 177 HIS A N 1
ATOM 1262 C CA . HIS A 1 177 ? 5.871 4.635 2.640 1.00 95.81 177 HIS A CA 1
ATOM 1263 C C . HIS A 1 177 ? 5.740 4.674 1.114 1.00 95.81 177 HIS A C 1
ATOM 1265 O O . HIS A 1 177 ? 6.539 4.052 0.427 1.00 95.81 177 HIS A O 1
ATOM 1271 N N . VAL A 1 178 ? 4.795 5.446 0.572 1.00 97.19 178 VAL A N 1
ATOM 1272 C CA . VAL A 1 178 ? 4.626 5.537 -0.887 1.00 97.19 178 VAL A CA 1
ATOM 1273 C C . VAL A 1 178 ? 5.896 6.062 -1.561 1.00 97.19 178 VAL A C 1
ATOM 1275 O O . VAL A 1 178 ? 6.308 5.525 -2.585 1.00 97.19 178 VAL A O 1
ATOM 1278 N N . GLU A 1 179 ? 6.532 7.086 -0.991 1.00 97.50 179 GLU A N 1
ATOM 1279 C CA . GLU A 1 179 ? 7.757 7.682 -1.539 1.00 97.50 179 GLU A CA 1
ATOM 1280 C C . GLU A 1 179 ? 8.932 6.692 -1.563 1.00 97.50 179 GLU A C 1
ATOM 1282 O O . GLU A 1 179 ? 9.592 6.547 -2.593 1.00 97.50 179 GLU A O 1
ATOM 1287 N N . SER A 1 180 ? 9.168 5.967 -0.468 1.00 97.44 180 SER A N 1
ATOM 1288 C CA . SER A 1 180 ? 10.247 4.971 -0.379 1.00 97.44 180 SER A CA 1
ATOM 1289 C C . SER A 1 180 ? 9.985 3.733 -1.244 1.00 97.44 180 SER A C 1
ATOM 1291 O O . SER A 1 180 ? 10.914 3.241 -1.887 1.00 97.44 180 SER A O 1
ATOM 1293 N N . THR A 1 181 ? 8.735 3.269 -1.363 1.00 98.00 181 THR A N 1
ATOM 1294 C CA . THR A 1 181 ? 8.373 2.178 -2.284 1.00 98.00 181 THR A CA 1
ATOM 1295 C C . THR A 1 181 ? 8.581 2.593 -3.745 1.00 98.00 181 THR A C 1
ATOM 1297 O O . THR A 1 181 ? 9.124 1.815 -4.531 1.00 98.00 181 THR A O 1
ATOM 1300 N N . LEU A 1 182 ? 8.214 3.825 -4.130 1.00 98.12 182 LEU A N 1
ATOM 1301 C CA . LEU A 1 182 ? 8.499 4.349 -5.474 1.00 98.12 182 LEU A CA 1
ATOM 1302 C C . LEU A 1 182 ? 10.008 4.391 -5.749 1.00 98.12 182 LEU A C 1
ATOM 1304 O O . LEU A 1 182 ? 10.434 3.921 -6.800 1.00 98.12 182 LEU A O 1
ATOM 1308 N N . ALA A 1 183 ? 10.813 4.856 -4.789 1.00 98.25 183 ALA A N 1
ATOM 1309 C CA . ALA A 1 183 ? 12.270 4.872 -4.917 1.00 98.25 183 ALA A CA 1
ATOM 1310 C C . ALA A 1 183 ? 12.864 3.457 -5.054 1.00 98.25 183 ALA A C 1
ATOM 1312 O O . ALA A 1 183 ? 13.767 3.234 -5.861 1.00 98.25 183 ALA A O 1
ATOM 1313 N N . ALA A 1 184 ? 12.343 2.478 -4.306 1.00 98.38 184 ALA A N 1
ATOM 1314 C CA . ALA A 1 184 ? 12.748 1.083 -4.448 1.00 98.38 184 ALA A CA 1
ATOM 1315 C C . ALA A 1 184 ? 12.422 0.542 -5.852 1.00 98.38 184 ALA A C 1
ATOM 1317 O O . ALA A 1 184 ? 13.267 -0.108 -6.468 1.00 98.38 184 ALA A O 1
ATOM 1318 N N . ILE A 1 185 ? 11.234 0.849 -6.391 1.00 98.31 185 ILE A N 1
ATOM 1319 C CA . ILE A 1 185 ? 10.846 0.473 -7.759 1.00 98.31 185 ILE A CA 1
ATOM 1320 C C . ILE A 1 185 ? 11.757 1.146 -8.792 1.00 98.31 185 ILE A C 1
ATOM 1322 O O . ILE A 1 185 ? 12.229 0.465 -9.705 1.00 98.31 185 ILE A O 1
ATOM 1326 N N . ASP A 1 186 ? 12.039 2.443 -8.644 1.00 98.00 186 ASP A N 1
ATOM 1327 C CA . ASP A 1 186 ? 12.958 3.174 -9.522 1.00 98.00 186 ASP A CA 1
ATOM 1328 C C . ASP A 1 186 ? 14.316 2.472 -9.577 1.00 98.00 186 ASP A C 1
ATOM 1330 O O . ASP A 1 186 ? 14.832 2.207 -10.666 1.00 98.00 186 ASP A O 1
ATOM 1334 N N . ALA A 1 187 ? 14.857 2.090 -8.417 1.00 97.88 187 ALA A N 1
ATOM 1335 C CA . ALA A 1 187 ? 16.135 1.396 -8.326 1.00 97.88 187 ALA A CA 1
ATOM 1336 C C . ALA A 1 187 ? 16.116 0.002 -8.961 1.00 97.88 187 ALA A C 1
ATOM 1338 O O . ALA A 1 187 ? 17.076 -0.379 -9.631 1.00 97.88 187 ALA A O 1
ATOM 1339 N N . VAL A 1 188 ? 15.022 -0.751 -8.810 1.00 97.50 188 VAL A N 1
ATOM 1340 C CA . VAL A 1 188 ? 14.869 -2.060 -9.466 1.00 97.50 188 VAL A CA 1
ATOM 1341 C C . VAL A 1 188 ? 14.798 -1.918 -10.988 1.00 97.50 188 VAL A C 1
ATOM 1343 O O . VAL A 1 188 ? 15.426 -2.699 -11.701 1.00 97.50 188 VAL A O 1
ATOM 1346 N N . VAL A 1 189 ? 14.030 -0.952 -11.500 1.00 97.12 189 VAL A N 1
ATOM 1347 C CA . VAL A 1 189 ? 13.770 -0.829 -12.943 1.00 97.12 189 VAL A CA 1
ATOM 1348 C C . VAL A 1 189 ? 14.934 -0.174 -13.685 1.00 97.12 189 VAL A C 1
ATOM 1350 O O . VAL A 1 189 ? 15.287 -0.608 -14.780 1.00 97.12 189 VAL A O 1
ATOM 1353 N N . THR A 1 190 ? 15.519 0.878 -13.113 1.00 94.88 190 THR A N 1
ATOM 1354 C CA . THR A 1 190 ? 16.553 1.688 -13.779 1.00 94.88 190 THR A CA 1
ATOM 1355 C C . THR A 1 190 ? 17.973 1.238 -13.444 1.00 94.88 190 THR A C 1
ATOM 1357 O O . THR A 1 190 ? 18.895 1.501 -14.213 1.00 94.88 190 THR A O 1
ATOM 1360 N N . GLY A 1 191 ? 18.167 0.563 -12.306 1.00 93.06 191 GLY A N 1
ATOM 1361 C CA . GLY A 1 191 ? 19.492 0.288 -11.749 1.00 93.06 191 GLY A CA 1
ATOM 1362 C C . GLY A 1 191 ? 20.192 1.521 -11.158 1.00 93.06 191 GLY A C 1
ATOM 1363 O O . GLY A 1 191 ? 21.364 1.432 -10.791 1.00 93.06 191 GLY A O 1
ATOM 1364 N N . GLU A 1 192 ? 19.505 2.663 -11.066 1.00 90.44 192 GLU A N 1
ATOM 1365 C CA . GLU A 1 192 ? 20.011 3.925 -10.516 1.00 90.44 192 GLU A CA 1
ATOM 1366 C C . GLU A 1 192 ? 19.341 4.259 -9.168 1.00 90.44 192 GLU A C 1
ATOM 1368 O O . GLU A 1 192 ? 18.446 3.564 -8.709 1.00 90.44 192 GLU A O 1
ATOM 1373 N N . GLY A 1 193 ? 19.770 5.320 -8.481 1.00 86.19 193 GLY A N 1
ATOM 1374 C CA . GLY A 1 193 ? 19.043 5.825 -7.302 1.00 86.19 193 GLY A CA 1
ATOM 1375 C C . GLY A 1 193 ? 19.273 5.081 -5.978 1.00 86.19 193 GLY A C 1
ATOM 1376 O O . GLY A 1 193 ? 18.818 5.557 -4.943 1.00 86.19 193 GLY A O 1
ATOM 1377 N N . GLY A 1 194 ? 20.037 3.985 -5.960 1.00 93.56 194 GLY A N 1
ATOM 1378 C CA . GLY A 1 194 ? 20.494 3.344 -4.723 1.00 93.56 194 GLY A CA 1
ATOM 1379 C C . GLY A 1 194 ? 20.432 1.822 -4.759 1.00 93.56 194 GLY A C 1
ATOM 1380 O O . GLY A 1 194 ? 20.258 1.211 -5.809 1.00 93.56 194 GLY A O 1
ATOM 1381 N N . ASN A 1 195 ? 20.604 1.196 -3.593 1.00 96.31 195 ASN A N 1
ATOM 1382 C CA . ASN A 1 195 ? 20.413 -0.244 -3.454 1.00 96.31 195 ASN A CA 1
ATOM 1383 C C . ASN A 1 195 ? 18.911 -0.532 -3.256 1.00 96.31 195 ASN A C 1
ATOM 1385 O O . ASN A 1 195 ? 18.373 -0.125 -2.221 1.00 96.31 195 ASN A O 1
ATOM 1389 N N . PRO A 1 196 ? 18.242 -1.258 -4.174 1.00 95.81 196 PRO A N 1
ATOM 1390 C CA . PRO A 1 196 ? 16.807 -1.523 -4.071 1.00 95.81 196 PRO A CA 1
ATOM 1391 C C . PRO A 1 196 ? 16.422 -2.277 -2.791 1.00 95.81 196 PRO A C 1
ATOM 1393 O O . PRO A 1 196 ? 15.334 -2.065 -2.268 1.00 95.81 196 PRO A O 1
ATOM 1396 N N . PHE A 1 197 ? 17.312 -3.106 -2.233 1.00 95.44 197 PHE A N 1
ATOM 1397 C CA . PHE A 1 197 ? 17.044 -3.826 -0.984 1.00 95.44 197 PHE A CA 1
ATOM 1398 C C . PHE A 1 197 ? 17.061 -2.912 0.245 1.00 95.44 197 PHE A C 1
ATOM 1400 O O . PHE A 1 197 ? 16.262 -3.108 1.158 1.00 95.44 197 PHE A O 1
ATOM 1407 N N . GLU A 1 198 ? 17.948 -1.914 0.276 1.00 97.62 198 GLU A N 1
ATOM 1408 C CA . GLU A 1 198 ? 17.981 -0.940 1.376 1.00 97.62 198 GLU A CA 1
ATOM 1409 C C . GLU A 1 198 ? 16.773 0.001 1.304 1.00 97.62 198 GLU A C 1
ATOM 1411 O O . GLU A 1 198 ? 16.151 0.264 2.328 1.00 97.62 198 GLU A O 1
ATOM 1416 N N . LEU A 1 199 ? 16.381 0.426 0.097 1.00 98.19 199 LEU A N 1
ATOM 1417 C CA . LEU A 1 199 ? 15.182 1.246 -0.116 1.00 98.19 199 LEU A CA 1
ATOM 1418 C C . LEU A 1 199 ? 13.898 0.482 0.239 1.00 98.19 199 LEU A C 1
ATOM 1420 O O . LEU A 1 199 ? 13.022 1.021 0.909 1.00 98.19 199 LEU A O 1
ATOM 1424 N N . LEU A 1 200 ? 13.806 -0.799 -0.130 1.00 98.12 200 LEU A N 1
ATOM 1425 C CA . LEU A 1 200 ? 12.687 -1.652 0.272 1.00 98.12 200 LEU A CA 1
ATOM 1426 C C . LEU A 1 200 ? 12.635 -1.841 1.795 1.00 98.12 200 LEU A C 1
ATOM 1428 O O . LEU A 1 200 ? 11.564 -1.828 2.397 1.00 98.12 200 LEU A O 1
ATOM 1432 N N . ARG A 1 201 ? 13.795 -1.998 2.442 1.00 98.25 201 ARG A N 1
ATOM 1433 C CA . ARG A 1 201 ? 13.881 -2.074 3.903 1.00 98.25 201 ARG A CA 1
ATOM 1434 C C . ARG A 1 201 ? 13.447 -0.766 4.565 1.00 98.25 201 ARG A C 1
ATOM 1436 O O . ARG A 1 201 ? 12.803 -0.818 5.610 1.00 98.25 201 ARG A O 1
ATOM 1443 N N . GLU A 1 202 ? 13.798 0.382 3.991 1.00 98.19 202 GLU A N 1
ATOM 1444 C CA . GLU A 1 202 ? 13.322 1.691 4.445 1.00 98.19 202 GLU A CA 1
ATOM 1445 C C . GLU A 1 202 ? 11.796 1.780 4.339 1.00 98.19 202 GLU A C 1
ATOM 1447 O O . GLU A 1 202 ? 11.139 2.084 5.337 1.00 98.19 202 GLU A O 1
ATOM 1452 N N . ALA A 1 203 ? 11.229 1.382 3.197 1.00 97.94 203 ALA A N 1
ATOM 1453 C CA . ALA A 1 203 ? 9.786 1.341 2.989 1.00 97.94 203 ALA A CA 1
ATOM 1454 C C . ALA A 1 203 ? 9.066 0.450 4.013 1.00 97.94 203 ALA A C 1
ATOM 1456 O O . ALA A 1 203 ? 8.129 0.890 4.690 1.00 97.94 203 ALA A O 1
ATOM 1457 N N . ALA A 1 204 ? 9.571 -0.767 4.232 1.00 98.12 204 ALA A N 1
ATOM 1458 C CA . ALA A 1 204 ? 9.066 -1.673 5.264 1.00 98.12 204 ALA A CA 1
ATOM 1459 C C . ALA A 1 204 ? 9.280 -1.120 6.689 1.00 98.12 204 ALA A C 1
ATOM 1461 O O . ALA A 1 204 ? 8.546 -1.454 7.623 1.00 98.12 204 ALA A O 1
ATOM 1462 N N . GLY A 1 205 ? 10.269 -0.246 6.879 1.00 97.81 205 GLY A N 1
ATOM 1463 C CA . GLY A 1 205 ? 10.549 0.458 8.128 1.00 97.81 205 GLY A CA 1
ATOM 1464 C C . GLY A 1 205 ? 9.478 1.478 8.526 1.00 97.81 205 GLY A C 1
ATOM 1465 O O . GLY A 1 205 ? 9.382 1.818 9.705 1.00 97.81 205 GLY A O 1
ATOM 1466 N N . HIS A 1 206 ? 8.629 1.923 7.596 1.00 97.31 206 HIS A N 1
ATOM 1467 C CA . HIS A 1 206 ? 7.495 2.799 7.908 1.00 97.31 206 HIS A CA 1
ATOM 1468 C C . HIS A 1 206 ? 6.281 2.040 8.465 1.00 97.31 206 HIS A C 1
ATOM 1470 O O . HIS A 1 206 ? 5.484 2.612 9.214 1.00 97.31 206 HIS A O 1
ATOM 1476 N N . MET A 1 207 ? 6.153 0.746 8.160 1.00 96.56 207 MET A N 1
ATOM 1477 C CA . MET A 1 207 ? 4.991 -0.069 8.534 1.00 96.56 207 MET A CA 1
ATOM 1478 C C . MET A 1 207 ? 4.737 -0.159 10.049 1.00 96.56 207 MET A C 1
ATOM 1480 O O . MET A 1 207 ? 3.576 -0.038 10.442 1.00 96.56 207 MET A O 1
ATOM 1484 N N . PRO A 1 208 ? 5.753 -0.280 10.935 1.00 95.81 208 PRO A N 1
ATOM 1485 C CA . PRO A 1 208 ? 5.529 -0.235 12.380 1.00 95.81 208 PRO A CA 1
ATOM 1486 C C . PRO A 1 208 ? 4.858 1.057 12.866 1.00 95.81 208 PRO A C 1
ATOM 1488 O O . PRO A 1 208 ? 4.051 1.013 13.794 1.00 95.81 208 PRO A O 1
ATOM 1491 N N . MET A 1 209 ? 5.151 2.213 12.256 1.00 93.88 209 MET A N 1
ATOM 1492 C CA . MET A 1 209 ? 4.501 3.476 12.637 1.00 93.88 209 MET A CA 1
ATOM 1493 C C . MET A 1 209 ? 3.020 3.479 12.249 1.00 93.88 209 MET A C 1
ATOM 1495 O O . MET A 1 209 ? 2.178 3.869 13.055 1.00 93.88 209 MET A O 1
ATOM 1499 N N . ILE A 1 210 ? 2.697 2.983 11.052 1.00 94.25 210 ILE A N 1
ATOM 1500 C CA . ILE A 1 210 ? 1.311 2.837 10.583 1.00 94.25 210 ILE A CA 1
ATOM 1501 C C . ILE A 1 210 ? 0.552 1.844 11.472 1.00 94.25 210 ILE A C 1
ATOM 1503 O O . ILE A 1 210 ? -0.538 2.155 11.946 1.00 94.25 210 ILE A O 1
ATOM 1507 N N . ALA A 1 211 ? 1.154 0.691 11.779 1.00 95.19 211 ALA A N 1
ATOM 1508 C CA . ALA A 1 211 ? 0.583 -0.296 12.692 1.00 95.19 211 ALA A CA 1
ATOM 1509 C C . ALA A 1 211 ? 0.320 0.291 14.086 1.00 95.19 211 ALA A C 1
ATOM 1511 O O . ALA A 1 211 ? -0.722 0.025 14.678 1.00 95.19 211 ALA A O 1
ATOM 1512 N N . THR A 1 212 ? 1.237 1.119 14.595 1.00 94.00 212 THR A N 1
ATOM 1513 C CA . THR A 1 212 ? 1.087 1.807 15.886 1.00 94.00 212 THR A CA 1
ATOM 1514 C C . THR A 1 212 ? -0.098 2.771 15.873 1.00 94.00 212 THR A C 1
ATOM 1516 O O . THR A 1 212 ? -0.902 2.751 16.801 1.00 94.00 212 THR A O 1
ATOM 1519 N N . ALA A 1 213 ? -0.242 3.583 14.820 1.00 93.56 213 ALA A N 1
ATOM 1520 C CA . ALA A 1 213 ? -1.369 4.505 14.688 1.00 93.56 213 ALA A CA 1
ATOM 1521 C C . ALA A 1 213 ? -2.712 3.757 14.630 1.00 93.56 213 ALA A C 1
ATOM 1523 O O . ALA A 1 213 ? -3.631 4.084 15.379 1.00 93.56 213 ALA A O 1
ATOM 1524 N N . LEU A 1 214 ? -2.805 2.717 13.793 1.00 94.31 214 LEU A N 1
ATOM 1525 C CA . LEU A 1 214 ? -4.015 1.904 13.642 1.00 94.31 214 LEU A CA 1
ATOM 1526 C C . LEU A 1 214 ? -4.379 1.172 14.938 1.00 94.31 214 LEU A C 1
ATOM 1528 O O . LEU A 1 214 ? -5.518 1.259 15.393 1.00 94.31 214 LEU A O 1
ATOM 1532 N N . ALA A 1 215 ? -3.416 0.485 15.559 1.00 93.69 215 ALA A N 1
ATOM 1533 C CA . ALA A 1 215 ? -3.645 -0.237 16.806 1.00 93.69 215 ALA A CA 1
ATOM 1534 C C . ALA A 1 215 ? -4.029 0.709 17.950 1.00 93.69 215 ALA A C 1
ATOM 1536 O O . ALA A 1 215 ? -4.924 0.384 18.724 1.00 93.69 215 ALA A O 1
ATOM 1537 N N . GLY A 1 216 ? -3.407 1.890 18.029 1.00 92.56 216 GLY A N 1
ATOM 1538 C CA . GLY A 1 216 ? -3.751 2.912 19.016 1.00 92.56 216 GLY A CA 1
ATOM 1539 C C . GLY A 1 216 ? -5.187 3.414 18.864 1.00 92.56 216 GLY A C 1
ATOM 1540 O O . GLY A 1 216 ? -5.916 3.484 19.849 1.00 92.56 216 GLY A O 1
ATOM 1541 N N . ALA A 1 217 ? -5.624 3.693 17.634 1.00 93.88 217 ALA A N 1
ATOM 1542 C CA . ALA A 1 217 ? -6.995 4.122 17.361 1.00 93.88 217 ALA A CA 1
ATOM 1543 C C . ALA A 1 217 ? -8.029 3.030 17.672 1.00 93.88 217 ALA A C 1
ATOM 1545 O O . ALA A 1 217 ? -9.072 3.314 18.256 1.00 93.88 217 ALA A O 1
ATOM 1546 N N . ILE A 1 218 ? -7.720 1.774 17.332 1.00 93.56 218 ILE A N 1
ATOM 1547 C CA . ILE A 1 218 ? -8.567 0.616 17.652 1.00 93.56 218 ILE A CA 1
ATOM 1548 C C . ILE A 1 218 ? -8.648 0.407 19.170 1.00 93.56 218 ILE A C 1
ATOM 1550 O O . ILE A 1 218 ? -9.731 0.152 19.697 1.00 93.56 218 ILE A O 1
ATOM 1554 N N . ALA A 1 219 ? -7.528 0.537 19.886 1.00 92.31 219 ALA A N 1
ATOM 1555 C CA . ALA A 1 219 ? -7.499 0.383 21.337 1.00 92.31 219 ALA A CA 1
ATOM 1556 C C . ALA A 1 219 ? -8.269 1.491 22.063 1.00 92.31 219 ALA A C 1
ATOM 1558 O O . ALA A 1 219 ? -8.990 1.209 23.017 1.00 92.31 219 ALA A O 1
ATOM 1559 N N . ASP A 1 220 ? -8.188 2.728 21.571 1.00 92.06 220 ASP A N 1
ATOM 1560 C CA . ASP A 1 220 ? -9.005 3.835 22.070 1.00 92.06 220 ASP A CA 1
ATOM 1561 C C . ASP A 1 220 ? -10.508 3.640 21.777 1.00 92.06 220 ASP A C 1
ATOM 1563 O O . ASP A 1 220 ? -11.362 4.024 22.578 1.00 92.06 220 ASP A O 1
ATOM 1567 N N . GLN A 1 221 ? -10.859 3.002 20.655 1.00 94.44 221 GLN A N 1
ATOM 1568 C CA . GLN A 1 221 ? -12.251 2.695 20.315 1.00 94.44 221 GLN A CA 1
ATOM 1569 C C . GLN A 1 221 ? -12.838 1.545 21.133 1.00 94.44 221 GLN A C 1
ATOM 1571 O O . GLN A 1 221 ? -13.998 1.618 21.542 1.00 94.44 221 GLN A O 1
ATOM 1576 N N . PHE A 1 222 ? -12.053 0.500 21.398 1.00 92.12 222 PHE A N 1
ATOM 1577 C CA . PHE A 1 222 ? -12.504 -0.701 22.103 1.00 92.12 222 PHE A CA 1
ATOM 1578 C C . PHE A 1 222 ? -11.603 -1.038 23.310 1.00 92.12 222 PHE A C 1
ATOM 1580 O O . PHE A 1 222 ? -10.995 -2.115 23.344 1.00 92.12 222 PHE A O 1
ATOM 1587 N N . PRO A 1 223 ? -11.545 -0.177 24.343 1.00 89.12 223 PRO A N 1
ATOM 1588 C CA . PRO A 1 223 ? -10.608 -0.321 25.464 1.00 89.12 223 PRO A CA 1
ATOM 1589 C C . PRO A 1 223 ? -10.833 -1.591 26.301 1.00 89.12 223 PRO A C 1
ATOM 1591 O O . PRO A 1 223 ? -9.911 -2.074 26.954 1.00 89.12 223 PRO A O 1
ATOM 1594 N N . GLU A 1 224 ? -12.040 -2.168 26.269 1.00 88.25 224 GLU A N 1
ATOM 1595 C CA . GLU A 1 224 ? -12.350 -3.440 26.938 1.00 88.25 224 GLU A CA 1
ATOM 1596 C C . GLU A 1 224 ? -11.818 -4.673 26.181 1.00 88.25 224 GLU A C 1
ATOM 1598 O O . GLU A 1 224 ? -11.561 -5.701 26.805 1.00 88.25 224 GLU A O 1
ATOM 1603 N N . ARG A 1 225 ? -11.639 -4.585 24.850 1.00 84.69 225 ARG A N 1
ATOM 1604 C CA . ARG A 1 225 ? -11.043 -5.654 24.014 1.00 84.69 225 ARG A CA 1
ATOM 1605 C C . ARG A 1 225 ? -9.528 -5.511 23.898 1.00 84.69 225 ARG A C 1
ATOM 1607 O O . ARG A 1 225 ? -8.822 -6.514 23.847 1.00 84.69 225 ARG A O 1
ATOM 1614 N N . TYR A 1 226 ? -9.029 -4.278 23.858 1.00 83.38 226 TYR A N 1
ATOM 1615 C CA . TYR A 1 226 ? -7.622 -3.988 23.605 1.00 83.38 226 TYR A CA 1
ATOM 1616 C C . TYR A 1 226 ? -7.072 -3.080 24.699 1.00 83.38 226 TYR A C 1
ATOM 1618 O O . TYR A 1 226 ? -7.054 -1.858 24.581 1.00 83.38 226 TYR A O 1
ATOM 1626 N N . THR A 1 227 ? -6.600 -3.687 25.782 1.00 73.38 227 THR A N 1
ATOM 1627 C CA . THR A 1 227 ? -5.863 -2.953 26.813 1.00 73.38 227 THR A CA 1
ATOM 1628 C C . THR A 1 227 ? -4.514 -2.505 26.259 1.00 73.38 227 THR A C 1
ATOM 1630 O O . THR A 1 227 ? -3.804 -3.327 25.669 1.00 73.38 227 THR A O 1
ATOM 1633 N N . ALA A 1 228 ? -4.184 -1.226 26.446 1.00 57.09 228 ALA A N 1
ATOM 1634 C CA . ALA A 1 228 ? -2.881 -0.650 26.108 1.00 57.09 228 ALA A CA 1
ATOM 1635 C C . ALA A 1 228 ? -1.730 -1.285 26.906 1.00 57.09 228 ALA A C 1
ATOM 1637 O O . ALA A 1 228 ? -1.956 -1.654 28.084 1.00 57.09 228 ALA A O 1
#

Secondary structure (DSSP, 8-state):
----------------------------------PPPP-----TTSHHHHHHHHHHHHHHHHHHHHHHHHHHHHHH-TTSHHHHHHHHHHHHHHHHHHHHHHHHH-HHHHHHHHHHHHHHHHHHHHHHHHHHHT-HHHHHHHHHHHHHHHHHHHHHHHHHTTTSS-HHHHHHHHHHHHHHHHHHHHHHHHS-SS-HHHHHHHHHHHHHHHHHHHHHHHHHH-TTTS--

Radius of gyration: 23.02 Å; chains: 1; bounding box: 39×74×68 Å

pLDDT: mean 84.49, std 21.86, range [31.72, 98.56]

Foldseek 3Di:
DDDDDDDDDDDDDDDDDDDDDDDDDDDDDDDDDPDDPPPPLQLCLAALVSLLVVQLVLLLQLLVLLLQLLLCCQPPNCPDPSNVVSVVSNLVSLLSVLVSQCSQQNNVLSVVRSVLSVQLSVLLVQLLVCLLVVVVVSNVVSLVSNLVSLLVVQVSLCVRLVNLRHSVNSSVLCVQLSVLSSLLSCCSRVVDNDDSVVSSVSSSVSSSVSSSSSSVSSCVSCVVSHPD

Sequence (228 aa):
MTLAIALAVATVACTTNRQEPAEPTMGGGMTGTPGAPPATSVDLASGGPALQQALTALLQEHEYLAGIAVSQGVANGLDSPQFQAAAEALGANSQALADAVASVYGDEAGKAFLPLCEKHIGFFVNYTKGLATGDDALARRSVKQLDAYRTDFGAFIESATEGRLTTEQVADALRPHVESTLAAIDAVVTGEGGNPFELLREAAGHMPMIATALAGAIADQFPERYTA